Protein AF-A0A5A8DL01-F1 (afdb_monomer)

Mean predicted aligned error: 11.63 Å

Structure (mmCIF, N/CA/C/O backbone):
data_AF-A0A5A8DL01-F1
#
_entry.id   AF-A0A5A8DL01-F1
#
loop_
_atom_site.group_PDB
_atom_site.id
_atom_site.type_symbol
_atom_site.label_atom_id
_atom_site.label_alt_id
_atom_site.label_comp_id
_atom_site.label_asym_id
_atom_site.label_entity_id
_atom_site.label_seq_id
_atom_site.pdbx_PDB_ins_code
_atom_site.Cartn_x
_atom_site.Cartn_y
_atom_site.Cartn_z
_atom_site.occupancy
_atom_site.B_iso_or_equiv
_atom_site.auth_seq_id
_atom_site.auth_comp_id
_atom_site.auth_asym_id
_atom_site.auth_atom_id
_atom_site.pdbx_PDB_model_num
ATOM 1 N N . MET A 1 1 ? -33.468 -17.345 22.507 1.00 42.62 1 MET A N 1
ATOM 2 C CA . MET A 1 1 ? -32.199 -16.705 22.935 1.00 42.62 1 MET A CA 1
ATOM 3 C C . MET A 1 1 ? -31.339 -16.173 21.779 1.00 42.62 1 MET A C 1
ATOM 5 O O . MET A 1 1 ? -30.867 -15.051 21.891 1.00 42.62 1 MET A O 1
ATOM 9 N N . ALA A 1 2 ? -31.183 -16.880 20.648 1.00 43.03 2 ALA A N 1
ATOM 10 C CA . ALA A 1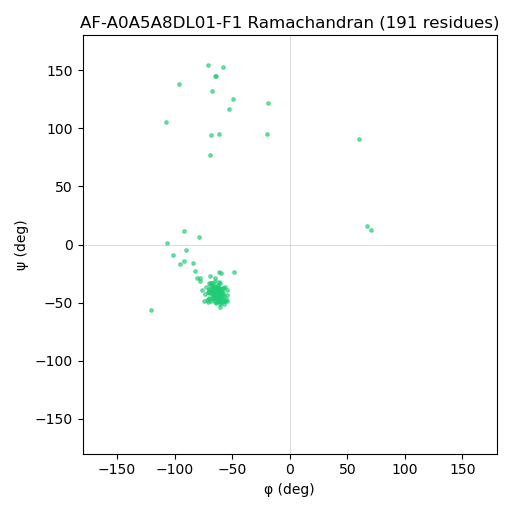 2 ? -30.289 -16.464 19.547 1.00 43.03 2 ALA A CA 1
ATOM 11 C C . ALA A 1 2 ? -30.599 -15.097 18.880 1.00 43.03 2 ALA A C 1
ATOM 13 O O . ALA A 1 2 ? -29.682 -14.392 18.472 1.00 43.03 2 ALA A O 1
ATOM 14 N N . ARG A 1 3 ? -31.874 -14.681 18.785 1.00 37.59 3 ARG A N 1
ATOM 15 C CA . ARG A 1 3 ? -32.270 -13.382 18.186 1.00 37.59 3 ARG A CA 1
ATOM 16 C C . ARG A 1 3 ? -31.931 -12.167 19.058 1.00 37.59 3 ARG A C 1
ATOM 18 O O . ARG A 1 3 ? -31.555 -11.131 18.525 1.00 37.59 3 ARG A O 1
ATOM 25 N N . ALA A 1 4 ? -32.058 -12.295 20.379 1.00 43.69 4 ALA A N 1
ATOM 26 C CA . ALA A 1 4 ? -31.707 -11.225 21.314 1.00 43.69 4 ALA A CA 1
ATOM 27 C C . ALA A 1 4 ? -30.186 -11.033 21.363 1.00 43.69 4 ALA A C 1
ATOM 29 O O . ALA A 1 4 ? -29.709 -9.907 21.306 1.00 43.69 4 ALA A O 1
ATOM 30 N N . PHE A 1 5 ? -29.440 -12.142 21.353 1.00 45.56 5 PHE A N 1
ATOM 31 C CA . PHE A 1 5 ? -27.980 -12.154 21.265 1.00 45.56 5 PHE A CA 1
ATOM 32 C C . PHE A 1 5 ? -27.475 -11.480 19.979 1.00 45.56 5 PHE A C 1
ATOM 34 O O . PHE A 1 5 ? -26.589 -10.634 20.025 1.00 45.56 5 PHE A O 1
ATOM 41 N N . ARG A 1 6 ? -28.124 -11.768 18.842 1.00 45.53 6 ARG A N 1
ATOM 42 C CA . ARG A 1 6 ? -27.819 -11.144 17.546 1.00 45.53 6 ARG A CA 1
ATOM 43 C C . ARG A 1 6 ? -28.070 -9.631 17.543 1.00 45.53 6 ARG A C 1
ATOM 45 O O . ARG A 1 6 ? -27.186 -8.881 17.153 1.00 45.53 6 ARG A O 1
ATOM 52 N N . ARG A 1 7 ? -29.223 -9.181 18.054 1.00 50.03 7 ARG A N 1
ATOM 53 C CA . ARG A 1 7 ? -29.522 -7.744 18.185 1.00 50.03 7 ARG A CA 1
ATOM 54 C C . ARG A 1 7 ? -28.523 -7.042 19.088 1.00 50.03 7 ARG A C 1
ATOM 56 O O . ARG A 1 7 ? -28.054 -5.975 18.743 1.00 50.03 7 ARG A O 1
ATOM 63 N N . ILE A 1 8 ? -28.166 -7.640 20.217 1.00 53.91 8 ILE A N 1
ATOM 64 C CA . ILE A 1 8 ? -27.175 -7.088 21.145 1.00 53.91 8 ILE A CA 1
ATOM 65 C C . ILE A 1 8 ? -25.814 -6.913 20.453 1.00 53.91 8 ILE A C 1
ATOM 67 O O . ILE A 1 8 ? -25.218 -5.848 20.564 1.00 53.91 8 ILE A O 1
ATOM 71 N N . GLN A 1 9 ? -25.358 -7.900 19.683 1.00 50.38 9 GLN A N 1
ATOM 72 C CA . GLN A 1 9 ? -24.123 -7.781 18.904 1.00 50.38 9 GLN A CA 1
ATOM 73 C C . GLN A 1 9 ? -24.199 -6.686 17.827 1.00 50.38 9 GLN A C 1
ATOM 75 O O . GLN A 1 9 ? -23.225 -5.967 17.632 1.00 50.38 9 GLN A O 1
ATOM 80 N N . GLU A 1 10 ? -25.353 -6.515 17.175 1.00 48.44 10 GLU A N 1
ATOM 81 C CA . GLU A 1 10 ? -25.603 -5.437 16.204 1.00 48.44 10 GLU A CA 1
ATOM 82 C C . GLU A 1 10 ? -25.686 -4.051 16.876 1.00 48.44 10 GLU A C 1
ATOM 84 O O . GLU A 1 10 ? -25.159 -3.082 16.343 1.00 48.44 10 GLU A O 1
ATOM 89 N N . THR A 1 11 ? -26.283 -3.950 18.070 1.00 52.06 11 THR A N 1
ATOM 90 C CA . THR A 1 11 ? -26.503 -2.664 18.769 1.00 52.06 11 THR A CA 1
ATOM 91 C C . THR A 1 11 ? -25.232 -2.135 19.440 1.00 52.06 11 THR A C 1
ATOM 93 O O . THR A 1 11 ? -25.077 -0.930 19.582 1.00 52.06 11 THR A O 1
ATOM 96 N N . ILE A 1 12 ? -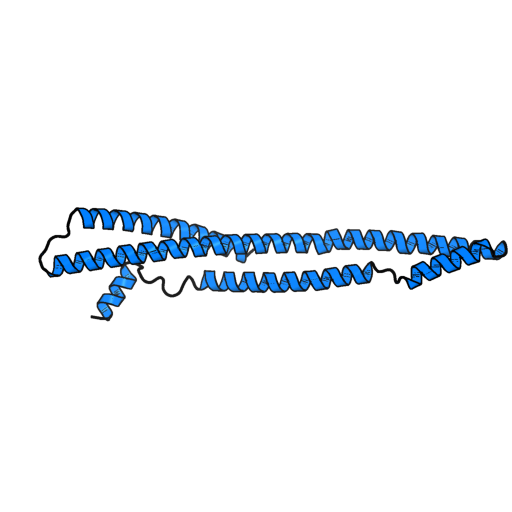24.318 -3.019 19.861 1.00 50.25 12 ILE A N 1
ATOM 97 C CA . ILE A 1 12 ? -23.039 -2.638 20.494 1.00 50.25 12 ILE A CA 1
ATOM 98 C C . ILE A 1 12 ? -21.925 -2.472 19.432 1.00 50.25 12 ILE A C 1
ATOM 100 O O . ILE A 1 12 ? -20.801 -2.095 19.749 1.00 50.25 12 ILE A O 1
ATOM 104 N N . GLY A 1 13 ? -22.203 -2.766 18.154 1.00 47.47 13 GLY A N 1
ATOM 105 C CA . GLY A 1 13 ? -21.169 -2.840 17.113 1.00 47.47 13 GLY A CA 1
ATOM 106 C C . GLY A 1 13 ? -20.195 -4.011 17.312 1.00 47.47 13 GLY A C 1
ATOM 107 O O . GLY A 1 13 ? -19.139 -4.053 16.695 1.00 47.47 13 GLY A O 1
ATOM 108 N N . ALA A 1 14 ? -20.548 -4.985 18.160 1.00 41.47 14 ALA A N 1
ATOM 109 C CA . ALA A 1 14 ? -19.703 -6.120 18.535 1.00 41.47 14 ALA A CA 1
ATOM 110 C C . ALA A 1 14 ? -19.650 -7.235 17.477 1.00 41.47 14 ALA A C 1
ATOM 112 O O . ALA A 1 14 ? -19.058 -8.291 17.701 1.00 41.47 14 ALA A O 1
ATOM 113 N N . ARG A 1 15 ? -20.250 -7.004 16.307 1.00 41.88 15 ARG A N 1
ATOM 114 C CA . ARG A 1 15 ? -19.832 -7.670 15.080 1.00 41.88 15 ARG A CA 1
ATOM 115 C C . ARG A 1 15 ? -19.113 -6.638 14.210 1.00 41.88 15 ARG A C 1
ATOM 117 O O . ARG A 1 15 ? -19.793 -5.859 13.544 1.00 41.88 15 ARG A O 1
ATOM 124 N N . PRO A 1 16 ? -17.776 -6.687 14.111 1.00 44.81 16 PRO A N 1
ATOM 125 C CA . PRO A 1 16 ? -17.135 -6.382 12.845 1.00 44.81 16 PRO A CA 1
ATOM 126 C C . PRO A 1 16 ? -17.681 -7.452 11.901 1.00 44.81 16 PRO A C 1
ATOM 128 O O . PRO A 1 16 ? -17.297 -8.622 11.951 1.00 44.81 16 PRO A O 1
ATOM 131 N N . SER A 1 17 ? -18.741 -7.140 11.162 1.00 42.75 17 SER A N 1
ATOM 132 C CA . SER A 1 17 ? -19.276 -8.097 10.209 1.00 42.75 17 SER A CA 1
ATOM 133 C C . SER A 1 17 ? -18.235 -8.240 9.113 1.00 42.75 17 SER A C 1
ATOM 135 O O . SER A 1 17 ? -18.280 -7.448 8.189 1.00 42.75 17 SER A O 1
ATOM 137 N N . VAL A 1 18 ? -17.338 -9.228 9.187 1.00 46.09 18 VAL A N 1
ATOM 138 C CA . VAL A 1 18 ? -16.434 -9.560 8.077 1.00 46.09 18 VAL A CA 1
ATOM 139 C C . VAL A 1 18 ? -15.543 -8.359 7.727 1.00 46.09 18 VAL A C 1
ATOM 141 O O . VAL A 1 18 ? -15.967 -7.526 6.932 1.00 46.09 18 VAL A O 1
ATOM 144 N N . GLY A 1 19 ? -14.359 -8.277 8.356 1.00 56.56 19 GLY A N 1
ATOM 145 C CA . GLY A 1 19 ? -13.351 -7.212 8.215 1.00 56.56 19 GLY A CA 1
ATOM 146 C C . GLY A 1 19 ? -13.505 -6.383 6.946 1.00 56.56 19 GLY A C 1
ATOM 147 O O . GLY A 1 19 ? -13.567 -6.955 5.860 1.00 56.56 19 GLY A O 1
ATOM 148 N N . ASP A 1 20 ? -13.676 -5.070 7.128 1.00 71.56 20 ASP A N 1
ATOM 149 C CA . ASP A 1 20 ? -14.059 -4.087 6.110 1.00 71.56 20 ASP A CA 1
ATOM 150 C C . ASP A 1 20 ? -13.802 -4.570 4.674 1.00 71.56 20 ASP A C 1
ATOM 152 O O . ASP A 1 20 ? -12.696 -4.480 4.144 1.00 71.56 20 ASP A O 1
ATOM 156 N N . ARG A 1 21 ? -14.846 -5.128 4.045 1.00 74.75 21 ARG A N 1
ATOM 157 C CA . ARG A 1 21 ? -14.734 -5.755 2.720 1.00 74.75 21 ARG A CA 1
ATOM 158 C C . ARG A 1 21 ? -14.257 -4.780 1.650 1.00 74.75 21 ARG A C 1
ATOM 160 O O . ARG A 1 21 ? -13.770 -5.227 0.615 1.00 74.75 21 ARG A O 1
ATOM 167 N N . VAL A 1 22 ? -14.467 -3.480 1.850 1.00 79.06 22 VAL A N 1
ATOM 168 C CA . VAL A 1 22 ? -14.003 -2.451 0.919 1.00 79.06 22 VAL A CA 1
ATOM 169 C C . VAL A 1 22 ? -12.498 -2.285 1.077 1.00 79.06 22 VAL A C 1
ATOM 171 O O . VAL A 1 22 ? -11.785 -2.376 0.083 1.00 79.06 22 VAL A O 1
ATOM 174 N N . LEU A 1 23 ? -12.018 -2.149 2.317 1.00 79.38 23 LEU A N 1
ATOM 175 C CA . LEU A 1 23 ? -10.589 -2.090 2.620 1.00 79.38 23 LEU A CA 1
ATOM 176 C C . LEU A 1 23 ? -9.864 -3.371 2.182 1.00 79.38 23 LEU A C 1
ATOM 178 O O . LEU A 1 23 ? -8.868 -3.288 1.480 1.00 79.38 23 LEU A O 1
ATOM 182 N N . SER A 1 24 ? -10.397 -4.555 2.492 1.00 82.12 24 SER A N 1
ATOM 183 C CA . SER A 1 24 ? -9.799 -5.834 2.081 1.00 82.12 24 SER A CA 1
ATOM 184 C C . SER A 1 24 ? -9.682 -5.961 0.557 1.00 82.12 24 SER A C 1
ATOM 186 O O . SER A 1 24 ? -8.626 -6.338 0.058 1.00 82.12 24 SER A O 1
ATOM 188 N N . LYS A 1 25 ? -10.717 -5.575 -0.203 1.00 83.06 25 LYS A N 1
ATOM 189 C CA . LYS A 1 25 ? -10.639 -5.546 -1.673 1.00 83.06 25 LYS A CA 1
ATOM 190 C C . LYS A 1 25 ? -9.611 -4.540 -2.187 1.00 83.06 25 LYS A C 1
ATOM 192 O O . LYS A 1 25 ? -8.952 -4.8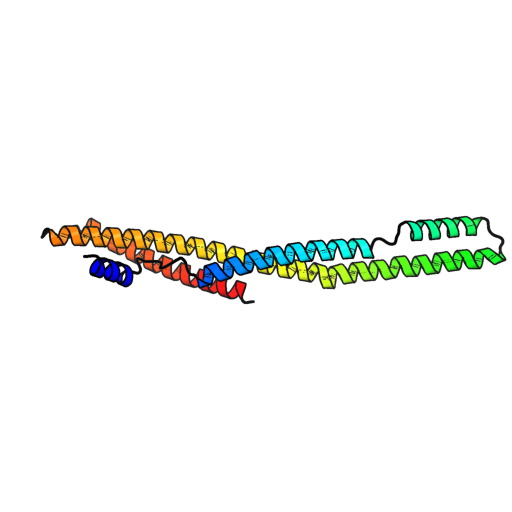23 -3.184 1.00 83.06 25 LYS A O 1
ATOM 197 N N . ALA A 1 26 ? -9.506 -3.377 -1.547 1.00 81.19 26 ALA A N 1
ATOM 198 C CA . ALA A 1 26 ? -8.514 -2.366 -1.895 1.00 81.19 26 ALA A CA 1
ATOM 199 C C . ALA A 1 26 ? -7.091 -2.909 -1.676 1.00 81.19 26 ALA A C 1
ATOM 201 O O . ALA A 1 26 ? -6.267 -2.821 -2.575 1.00 81.19 26 ALA A O 1
ATOM 202 N N . ILE A 1 27 ? -6.843 -3.587 -0.553 1.00 84.31 27 ILE A N 1
ATOM 203 C CA . ILE A 1 27 ? -5.557 -4.229 -0.237 1.00 84.31 27 ILE A CA 1
ATOM 204 C C . ILE A 1 27 ? -5.194 -5.304 -1.259 1.00 84.31 27 ILE A C 1
ATOM 206 O O . ILE A 1 27 ? -4.080 -5.312 -1.784 1.00 84.31 27 ILE A O 1
ATOM 210 N N . ASP A 1 28 ? -6.133 -6.197 -1.574 1.00 86.56 28 ASP A N 1
ATOM 211 C CA . ASP A 1 28 ? -5.913 -7.241 -2.576 1.00 86.56 28 ASP A CA 1
ATOM 212 C C . ASP A 1 28 ? -5.602 -6.631 -3.951 1.00 86.56 28 ASP A C 1
ATOM 214 O O . ASP A 1 28 ? -4.730 -7.120 -4.674 1.00 86.56 28 ASP A O 1
ATOM 218 N N . ARG A 1 29 ? -6.274 -5.524 -4.299 1.00 86.19 29 ARG A N 1
ATOM 219 C CA . ARG A 1 29 ? -6.022 -4.783 -5.537 1.00 86.19 29 ARG A CA 1
ATOM 220 C C . ARG A 1 29 ? -4.631 -4.150 -5.544 1.00 86.19 29 ARG A C 1
ATOM 222 O O . ARG A 1 29 ? -3.934 -4.308 -6.542 1.00 86.19 29 ARG A O 1
ATOM 229 N N . THR A 1 30 ? -4.211 -3.494 -4.462 1.00 88.06 30 THR A N 1
ATOM 230 C CA . THR A 1 30 ? -2.870 -2.897 -4.334 1.00 88.06 30 THR A CA 1
ATOM 231 C C . THR A 1 30 ? -1.781 -3.957 -4.468 1.00 88.06 30 THR A C 1
ATOM 233 O O . THR A 1 30 ? -0.847 -3.776 -5.243 1.00 88.06 30 THR A O 1
ATOM 236 N N . LYS A 1 31 ? -1.934 -5.114 -3.814 1.00 89.19 31 LYS A N 1
ATOM 237 C CA . LYS A 1 31 ? -0.983 -6.234 -3.933 1.00 89.19 31 LYS A CA 1
ATOM 238 C C . LYS A 1 31 ? -0.907 -6.793 -5.351 1.00 89.19 31 LYS A C 1
ATOM 240 O O . LYS A 1 31 ? 0.182 -7.101 -5.832 1.00 89.19 31 LYS A O 1
ATOM 245 N N . ALA A 1 32 ? -2.047 -6.923 -6.032 1.00 89.88 32 ALA A N 1
ATOM 246 C CA . ALA A 1 32 ? -2.069 -7.337 -7.432 1.00 89.88 32 ALA A CA 1
ATOM 247 C C . ALA A 1 32 ? -1.329 -6.324 -8.323 1.00 89.88 32 ALA A C 1
ATOM 249 O O . ALA A 1 32 ? -0.486 -6.719 -9.125 1.00 89.88 32 ALA A O 1
ATOM 250 N N . LEU A 1 33 ? -1.572 -5.023 -8.123 1.00 89.19 33 LEU A N 1
ATOM 251 C CA . LEU A 1 33 ? -0.882 -3.959 -8.855 1.00 89.19 33 LEU A CA 1
ATOM 252 C C . LEU A 1 33 ? 0.628 -3.957 -8.585 1.00 89.19 33 LEU A C 1
ATOM 254 O O . LEU A 1 33 ? 1.399 -3.863 -9.530 1.00 89.19 33 LEU A O 1
ATOM 258 N N . GLN A 1 34 ? 1.072 -4.157 -7.341 1.00 90.25 34 GLN A N 1
ATOM 259 C CA . GLN A 1 34 ? 2.499 -4.290 -7.016 1.00 90.25 34 GLN A CA 1
ATOM 260 C C . GLN A 1 34 ? 3.158 -5.450 -7.779 1.00 90.25 34 GLN A C 1
ATOM 262 O O . GLN A 1 34 ? 4.260 -5.306 -8.307 1.00 90.25 34 GLN A O 1
ATOM 267 N N . GLN A 1 35 ? 2.484 -6.599 -7.887 1.00 92.31 35 GLN A N 1
ATOM 268 C CA . GLN A 1 35 ? 2.994 -7.736 -8.661 1.00 92.31 35 GLN A CA 1
ATOM 269 C C . GLN A 1 35 ? 3.045 -7.437 -10.164 1.00 92.31 35 GLN A C 1
ATOM 271 O O . GLN A 1 35 ? 4.014 -7.810 -10.833 1.00 92.31 35 GLN A O 1
ATOM 276 N N . GLU A 1 36 ? 2.018 -6.769 -10.695 1.00 90.06 36 GLU A N 1
ATOM 277 C CA . GLU A 1 36 ? 1.954 -6.346 -12.095 1.00 90.06 36 GLU A CA 1
ATOM 278 C C . GLU A 1 36 ? 3.065 -5.338 -12.427 1.00 90.06 36 GLU A C 1
ATOM 280 O O . GLU A 1 36 ? 3.784 -5.537 -13.409 1.00 90.06 36 GLU A O 1
ATOM 285 N N . VAL A 1 37 ? 3.274 -4.323 -11.582 1.00 90.12 37 VAL A N 1
ATOM 286 C CA . VAL A 1 37 ? 4.335 -3.314 -11.739 1.00 90.12 37 VAL A CA 1
ATOM 287 C C . VAL A 1 37 ? 5.718 -3.953 -11.625 1.00 90.12 37 VAL A C 1
ATOM 289 O O . VAL A 1 37 ? 6.547 -3.754 -12.511 1.00 90.12 37 VAL A O 1
ATOM 292 N N . ALA A 1 38 ? 5.953 -4.835 -10.651 1.00 89.69 38 ALA A N 1
ATOM 293 C CA . ALA A 1 38 ? 7.223 -5.556 -10.538 1.00 89.69 38 ALA A CA 1
ATOM 294 C C . ALA A 1 38 ? 7.499 -6.464 -11.757 1.00 89.69 38 ALA A C 1
ATOM 296 O O . ALA A 1 38 ? 8.644 -6.654 -12.187 1.00 89.69 38 ALA A O 1
ATOM 297 N N . ALA A 1 39 ? 6.460 -7.063 -12.348 1.00 89.81 39 ALA A N 1
ATOM 298 C CA . ALA A 1 39 ? 6.591 -7.821 -13.590 1.00 89.81 39 ALA A CA 1
ATOM 299 C C . ALA A 1 39 ? 6.874 -6.909 -14.794 1.00 89.81 39 ALA A C 1
ATOM 301 O O . ALA A 1 39 ? 7.715 -7.249 -15.632 1.00 89.81 39 ALA A O 1
ATOM 302 N N . LEU A 1 40 ? 6.203 -5.759 -14.872 1.00 88.88 40 LEU A N 1
ATOM 303 C CA . LEU A 1 40 ? 6.409 -4.755 -15.909 1.00 88.88 40 LEU A CA 1
ATOM 304 C C . LEU A 1 40 ? 7.830 -4.185 -15.851 1.00 88.88 40 LEU A C 1
ATOM 306 O O . LEU A 1 40 ? 8.510 -4.177 -16.876 1.00 88.88 40 LEU A O 1
ATOM 310 N N . ARG A 1 41 ? 8.317 -3.820 -14.660 1.00 91.12 41 ARG A N 1
ATOM 311 C CA . ARG A 1 41 ? 9.682 -3.335 -14.426 1.00 91.12 41 ARG A CA 1
ATOM 312 C C . ARG A 1 41 ? 10.717 -4.321 -14.942 1.00 91.12 41 ARG A C 1
ATOM 314 O O . ARG A 1 41 ? 11.588 -3.936 -15.712 1.00 91.12 41 ARG A O 1
ATOM 321 N N . ARG A 1 42 ? 10.590 -5.610 -14.608 1.00 90.62 42 ARG A N 1
ATOM 322 C CA . ARG A 1 42 ? 11.503 -6.650 -15.121 1.00 90.62 42 ARG A CA 1
ATOM 323 C C . ARG A 1 42 ? 11.534 -6.703 -16.649 1.00 90.62 42 ARG A C 1
ATOM 325 O O . ARG A 1 42 ? 12.612 -6.786 -17.228 1.00 90.62 42 ARG A O 1
ATOM 332 N N . LYS A 1 43 ? 10.371 -6.636 -17.306 1.00 89.62 43 LYS A N 1
ATOM 333 C CA . LYS A 1 43 ? 10.284 -6.646 -18.778 1.00 89.62 43 LYS A CA 1
ATOM 334 C C . LYS A 1 43 ? 10.893 -5.390 -19.397 1.00 89.62 43 LYS A C 1
ATOM 336 O O . LYS A 1 43 ? 11.618 -5.493 -20.380 1.00 89.62 43 LYS A O 1
ATOM 341 N N . ILE A 1 44 ? 10.601 -4.227 -18.821 1.00 88.69 44 ILE A N 1
ATOM 342 C CA . ILE A 1 44 ? 11.114 -2.939 -19.286 1.00 88.69 44 ILE A CA 1
ATOM 343 C C . ILE A 1 44 ? 12.632 -2.894 -19.134 1.00 88.69 44 ILE A C 1
ATOM 345 O O . ILE A 1 44 ? 13.314 -2.601 -20.109 1.00 88.69 44 ILE A O 1
ATOM 349 N N . MET A 1 45 ? 13.174 -3.260 -17.972 1.00 87.56 45 MET A N 1
ATOM 350 C CA . MET A 1 45 ? 14.622 -3.279 -17.745 1.00 87.56 45 MET A CA 1
ATOM 351 C C . MET A 1 45 ? 15.337 -4.235 -18.704 1.00 87.56 45 MET A C 1
ATOM 353 O O . MET A 1 45 ? 16.309 -3.832 -19.333 1.00 87.56 45 MET A O 1
ATOM 357 N N . ALA A 1 46 ? 14.803 -5.443 -18.919 1.00 86.88 46 ALA A N 1
ATOM 358 C CA . ALA A 1 46 ? 15.354 -6.380 -19.900 1.00 86.88 46 ALA A CA 1
ATOM 359 C C . ALA A 1 46 ? 15.326 -5.822 -21.338 1.00 86.88 46 ALA A C 1
ATOM 361 O O . ALA A 1 46 ? 16.255 -6.043 -22.111 1.00 86.88 46 ALA A O 1
ATOM 362 N N . TYR A 1 47 ? 14.279 -5.077 -21.708 1.00 82.94 47 TYR A N 1
ATOM 363 C CA . TYR A 1 47 ? 14.218 -4.389 -23.000 1.00 82.94 47 TYR A CA 1
ATOM 364 C C . TYR A 1 47 ? 15.245 -3.251 -23.100 1.00 82.94 47 TYR A C 1
ATOM 366 O O . TYR A 1 47 ? 15.912 -3.118 -24.123 1.00 82.94 47 TYR A O 1
ATOM 374 N N . GLY A 1 48 ? 15.406 -2.456 -22.039 1.00 81.06 48 GLY A N 1
ATOM 375 C CA . GLY A 1 48 ? 16.427 -1.410 -21.960 1.00 81.06 48 GLY A CA 1
ATOM 376 C C . GLY A 1 48 ? 17.839 -1.977 -22.119 1.00 81.06 48 GLY A C 1
ATOM 377 O O . GLY A 1 48 ? 18.628 -1.455 -22.903 1.00 81.06 48 GLY A O 1
ATOM 378 N N . GLU A 1 49 ? 18.133 -3.100 -21.465 1.00 80.06 49 GLU A N 1
ATOM 379 C CA . GLU A 1 49 ? 19.395 -3.834 -21.623 1.00 80.06 49 GLU A CA 1
ATOM 380 C C . GLU A 1 49 ? 19.576 -4.369 -23.051 1.00 80.06 49 GLU A C 1
ATOM 382 O O . GLU A 1 49 ? 20.655 -4.246 -23.622 1.00 80.06 49 GLU A O 1
ATOM 387 N N . ALA A 1 50 ? 18.523 -4.903 -23.677 1.00 77.25 50 ALA A N 1
ATOM 388 C CA . ALA A 1 50 ? 18.591 -5.388 -25.057 1.00 77.25 50 ALA A CA 1
ATOM 389 C C . ALA A 1 50 ? 18.819 -4.264 -26.086 1.00 77.25 50 ALA A C 1
ATOM 391 O O . ALA A 1 50 ? 19.482 -4.486 -27.094 1.00 77.25 50 ALA A O 1
ATOM 392 N N . MET A 1 51 ? 18.286 -3.063 -25.838 1.00 72.69 51 MET A N 1
ATOM 393 C CA . MET A 1 51 ? 18.439 -1.896 -26.721 1.00 72.69 51 MET A CA 1
ATOM 394 C C . MET A 1 51 ? 19.776 -1.171 -26.540 1.00 72.69 51 MET A C 1
ATOM 396 O O . MET A 1 51 ? 20.276 -0.552 -27.475 1.00 72.69 51 MET A O 1
ATOM 400 N N . THR A 1 52 ? 20.352 -1.238 -25.341 1.00 65.69 52 THR A N 1
ATOM 401 C CA . THR A 1 52 ? 21.666 -0.659 -25.007 1.00 65.69 52 THR A CA 1
ATOM 402 C C . THR A 1 52 ? 22.798 -1.666 -25.208 1.00 65.69 52 THR A C 1
ATOM 404 O O . THR A 1 52 ? 23.966 -1.305 -25.320 1.00 65.69 52 THR A O 1
ATOM 407 N N . GLY A 1 53 ? 22.477 -2.947 -25.353 1.00 61.91 53 GLY A N 1
ATOM 408 C CA . GLY A 1 53 ? 23.363 -3.912 -25.975 1.00 61.91 53 GLY A CA 1
ATOM 409 C C . GLY A 1 53 ? 23.493 -3.620 -27.466 1.00 61.91 53 GLY A C 1
ATOM 410 O O . GLY A 1 53 ? 22.918 -4.332 -28.285 1.00 61.91 53 GLY A O 1
ATOM 411 N N . SER A 1 54 ? 24.274 -2.607 -27.854 1.00 56.97 54 SER A N 1
ATOM 412 C CA . SER A 1 54 ? 24.851 -2.572 -29.198 1.00 56.97 54 SER A CA 1
ATOM 413 C C . SER A 1 54 ? 25.557 -3.912 -29.375 1.00 56.97 54 SER A C 1
ATOM 415 O O . SER A 1 54 ? 26.431 -4.265 -28.579 1.00 56.97 54 SER A O 1
ATOM 417 N N . SER A 1 55 ? 25.086 -4.718 -30.335 1.00 62.09 55 SER A N 1
ATOM 418 C CA . SER A 1 55 ? 25.539 -6.102 -30.477 1.00 62.09 55 SER A CA 1
ATOM 419 C C . SER A 1 55 ? 27.069 -6.101 -30.448 1.00 62.09 55 SER A C 1
ATOM 421 O O . SER A 1 55 ? 27.658 -5.371 -31.244 1.00 62.09 55 SER A O 1
ATOM 423 N N . PRO A 1 56 ? 27.743 -6.863 -29.566 1.00 64.06 56 PRO A N 1
ATOM 424 C CA . PRO A 1 56 ? 29.207 -6.917 -29.500 1.00 64.06 56 PRO A CA 1
ATOM 425 C C . PRO A 1 56 ? 29.872 -7.126 -30.871 1.00 64.06 56 PR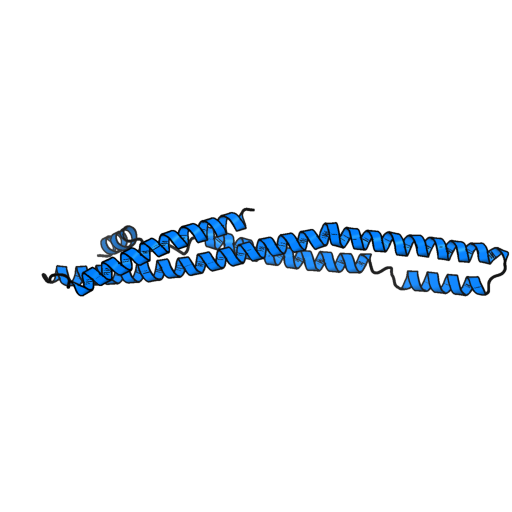O A C 1
ATOM 427 O O . PRO A 1 56 ? 31.007 -6.716 -31.093 1.00 64.06 56 PRO A O 1
ATOM 430 N N . SER A 1 57 ? 29.134 -7.703 -31.824 1.00 64.44 57 SER A N 1
ATOM 431 C CA . SER A 1 57 ? 29.504 -7.808 -33.233 1.00 64.44 57 SER A CA 1
ATOM 432 C C . SER A 1 57 ? 29.665 -6.467 -33.970 1.00 64.44 57 SER A C 1
ATOM 434 O O . SER A 1 57 ? 30.519 -6.380 -34.844 1.00 64.44 57 SER A O 1
ATOM 436 N N . VAL A 1 58 ? 28.878 -5.432 -33.656 1.00 72.44 58 VAL A N 1
ATOM 437 C CA . VAL A 1 58 ? 28.987 -4.079 -34.237 1.00 72.44 58 VAL A CA 1
ATOM 438 C C . VAL A 1 58 ? 30.250 -3.392 -33.729 1.00 72.44 58 VAL A C 1
ATOM 440 O O . VAL A 1 58 ? 31.044 -2.932 -34.541 1.00 72.44 58 VAL A O 1
ATOM 443 N N . PHE A 1 59 ? 30.514 -3.422 -32.419 1.00 71.69 59 PHE A N 1
ATOM 444 C CA . PHE A 1 59 ? 31.774 -2.906 -31.871 1.00 71.69 59 PHE A CA 1
ATOM 445 C C . PHE A 1 59 ? 32.990 -3.649 -32.430 1.00 71.69 59 PHE A C 1
ATOM 447 O O . PHE A 1 59 ? 33.950 -3.015 -32.864 1.00 71.69 59 PHE A O 1
ATOM 454 N N . ALA A 1 60 ? 32.932 -4.982 -32.496 1.00 77.44 60 ALA A N 1
ATOM 455 C CA . ALA A 1 60 ? 33.999 -5.787 -33.085 1.00 77.44 60 ALA A CA 1
ATOM 456 C C . ALA A 1 60 ? 34.215 -5.470 -34.576 1.00 77.44 60 ALA A C 1
ATOM 458 O O . ALA A 1 60 ? 35.358 -5.437 -35.034 1.00 77.44 60 ALA A O 1
ATOM 459 N N . LEU A 1 61 ? 33.140 -5.203 -35.329 1.00 77.94 61 LEU A N 1
ATOM 460 C CA . LEU A 1 61 ? 33.210 -4.776 -36.727 1.00 77.94 61 LEU A CA 1
ATOM 461 C C . LEU A 1 61 ? 33.854 -3.392 -36.854 1.00 77.94 61 LEU A C 1
ATOM 463 O O . LEU A 1 61 ? 34.755 -3.224 -37.672 1.00 77.94 61 LEU A O 1
ATOM 467 N N . VAL A 1 62 ? 33.447 -2.420 -36.035 1.00 78.94 62 VAL A N 1
ATOM 468 C CA . VAL A 1 62 ? 34.024 -1.067 -36.029 1.00 78.94 62 VAL A CA 1
ATOM 469 C C . VAL A 1 62 ? 35.509 -1.111 -35.672 1.00 78.94 62 VAL A C 1
ATOM 471 O O . VAL A 1 62 ? 36.326 -0.509 -36.368 1.00 78.94 62 VAL A O 1
ATOM 474 N N . GLU A 1 63 ? 35.899 -1.890 -34.664 1.00 81.19 63 GLU A N 1
ATOM 475 C CA . GLU A 1 63 ? 37.301 -2.075 -34.281 1.00 81.19 63 GLU A CA 1
ATOM 476 C C . GLU A 1 63 ? 38.110 -2.777 -35.389 1.00 81.19 63 GLU A C 1
ATOM 478 O O . GLU A 1 63 ? 39.229 -2.369 -35.710 1.00 81.19 63 GLU A O 1
ATOM 483 N N . ALA A 1 64 ? 37.545 -3.810 -36.025 1.00 83.38 64 ALA A N 1
ATOM 484 C CA . ALA A 1 64 ? 38.173 -4.504 -37.149 1.00 83.38 64 ALA A CA 1
ATOM 485 C C . ALA A 1 64 ? 38.372 -3.581 -38.362 1.00 83.38 64 ALA A C 1
ATOM 487 O O . ALA A 1 64 ? 39.462 -3.555 -38.933 1.00 83.38 64 ALA A O 1
ATOM 488 N N . MET A 1 65 ? 37.365 -2.779 -38.712 1.00 81.50 65 MET A N 1
ATOM 489 C CA . MET A 1 65 ? 37.429 -1.798 -39.801 1.00 81.50 65 MET A CA 1
ATOM 490 C C . MET A 1 65 ? 38.411 -0.663 -39.487 1.00 81.50 65 MET A C 1
ATOM 492 O O . MET A 1 65 ? 39.158 -0.229 -40.361 1.00 81.50 65 MET A O 1
ATOM 496 N N . THR A 1 66 ? 38.491 -0.234 -38.226 1.00 81.44 66 THR A N 1
ATOM 497 C CA . THR A 1 66 ? 39.457 0.780 -37.774 1.00 81.44 66 THR A CA 1
ATOM 498 C C . THR A 1 66 ? 40.894 0.258 -37.874 1.00 81.44 66 THR A C 1
ATOM 500 O O . THR A 1 66 ? 41.769 0.948 -38.398 1.00 81.44 66 THR A O 1
ATOM 503 N N . ARG A 1 67 ? 41.141 -0.996 -37.461 1.00 83.12 67 ARG A N 1
ATOM 504 C CA . ARG A 1 67 ? 42.440 -1.675 -37.637 1.00 83.12 67 ARG A CA 1
ATOM 505 C C . ARG A 1 67 ? 42.795 -1.901 -39.107 1.00 83.12 67 ARG A C 1
ATOM 507 O O . ARG A 1 67 ? 43.953 -1.737 -39.478 1.00 83.12 67 ARG A O 1
ATOM 514 N N . ALA A 1 68 ? 41.826 -2.241 -39.954 1.00 82.75 68 ALA A N 1
ATOM 515 C CA . ALA A 1 68 ? 42.049 -2.346 -41.395 1.00 82.75 68 ALA A CA 1
ATOM 516 C C . ALA A 1 68 ? 42.453 -0.986 -41.999 1.00 82.75 68 ALA A C 1
ATOM 518 O O . ALA A 1 68 ? 43.371 -0.913 -42.815 1.00 82.75 68 ALA A O 1
ATOM 519 N N . GLY A 1 69 ? 41.851 0.109 -41.526 1.00 79.88 69 GLY A N 1
ATOM 520 C CA . GLY A 1 69 ? 42.173 1.468 -41.955 1.00 79.88 69 GLY A CA 1
ATOM 521 C C . GLY A 1 69 ? 43.614 1.912 -41.685 1.00 79.88 69 GLY A C 1
ATOM 522 O O . GLY A 1 69 ? 44.175 2.647 -42.495 1.00 79.88 69 GLY A O 1
ATOM 523 N N . THR A 1 70 ? 44.264 1.449 -40.610 1.00 79.12 70 THR A N 1
ATOM 524 C CA . THR A 1 70 ? 45.654 1.852 -40.299 1.00 79.12 70 THR A CA 1
ATOM 525 C C . THR A 1 70 ? 46.674 1.293 -41.294 1.00 79.12 70 THR A C 1
ATOM 527 O O . THR A 1 70 ? 47.713 1.912 -41.533 1.00 79.12 70 THR A O 1
ATOM 530 N N . THR A 1 71 ? 46.359 0.156 -41.917 1.00 82.94 71 THR A N 1
ATOM 531 C CA . THR A 1 71 ? 47.221 -0.538 -42.889 1.00 82.94 71 THR A CA 1
ATOM 532 C C . THR A 1 71 ? 46.805 -0.301 -44.343 1.00 82.94 71 THR A C 1
ATOM 534 O O . THR A 1 71 ? 47.559 -0.625 -45.259 1.00 82.94 71 THR A O 1
ATOM 537 N N . ALA A 1 72 ? 45.642 0.316 -44.572 1.00 81.88 72 ALA A N 1
ATOM 538 C CA . ALA A 1 72 ? 45.107 0.588 -45.900 1.00 81.88 72 ALA A CA 1
ATOM 539 C C . ALA A 1 72 ? 45.884 1.679 -46.663 1.00 81.88 72 ALA A C 1
ATOM 541 O O . ALA A 1 72 ? 46.484 2.590 -46.074 1.00 81.88 72 ALA A O 1
ATOM 542 N N . ALA A 1 73 ? 45.814 1.605 -47.998 1.00 84.56 73 ALA A N 1
ATOM 543 C CA . ALA A 1 73 ? 46.322 2.629 -48.910 1.00 84.56 73 ALA A CA 1
ATOM 544 C C . ALA A 1 73 ? 45.660 3.997 -48.650 1.00 84.56 73 ALA A C 1
ATOM 546 O O . ALA A 1 73 ? 44.524 4.067 -48.178 1.00 84.56 73 ALA A O 1
ATOM 547 N N . ALA A 1 74 ? 46.362 5.089 -48.973 1.00 78.31 74 ALA A N 1
ATOM 548 C CA . ALA A 1 74 ? 45.942 6.457 -48.645 1.00 78.31 74 ALA A CA 1
ATOM 549 C C . ALA A 1 74 ? 44.527 6.808 -49.146 1.00 78.31 74 ALA A C 1
ATOM 551 O O . ALA A 1 74 ? 43.757 7.426 -48.416 1.00 78.31 74 ALA A O 1
ATOM 552 N N . GLU A 1 75 ? 44.159 6.354 -50.345 1.00 75.44 75 GLU A N 1
ATOM 553 C CA . GLU A 1 75 ? 42.838 6.591 -50.947 1.00 75.44 75 GLU A CA 1
ATOM 554 C C . GLU A 1 75 ? 41.714 5.848 -50.206 1.00 75.44 75 GLU A C 1
ATOM 556 O O . GLU A 1 75 ? 40.606 6.357 -50.061 1.00 75.44 75 GLU A O 1
ATOM 561 N N . SER A 1 76 ? 42.010 4.666 -49.658 1.00 80.00 76 SER A N 1
ATOM 562 C CA . SER A 1 76 ? 41.061 3.869 -48.874 1.00 80.00 76 SER A CA 1
ATOM 563 C C . SER A 1 76 ? 40.965 4.310 -47.413 1.00 80.00 76 SER A C 1
ATOM 565 O O . SER A 1 76 ? 39.941 4.067 -46.779 1.00 80.00 76 SER A O 1
ATOM 567 N N . ARG A 1 77 ? 41.984 4.985 -46.860 1.00 80.75 77 ARG A N 1
ATOM 568 C CA . ARG A 1 77 ? 41.961 5.481 -45.469 1.00 80.75 77 ARG A CA 1
ATOM 569 C C . ARG A 1 77 ? 40.798 6.418 -45.193 1.00 80.75 77 ARG A C 1
ATOM 571 O O . ARG A 1 77 ? 40.229 6.329 -44.113 1.00 80.75 77 ARG A O 1
ATOM 578 N N . VAL A 1 78 ? 40.434 7.260 -46.162 1.00 81.00 78 VAL A N 1
ATOM 579 C CA . VAL A 1 78 ? 39.302 8.191 -46.037 1.00 81.00 78 VAL A CA 1
ATOM 580 C C . 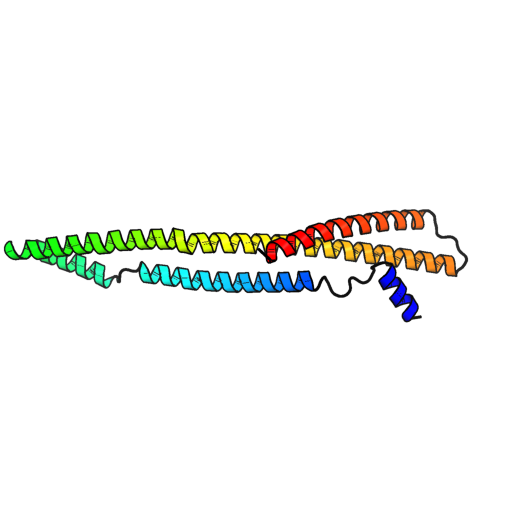VAL A 1 78 ? 38.003 7.429 -45.774 1.00 81.00 78 VAL A C 1
ATOM 582 O O . VAL A 1 78 ? 37.244 7.803 -44.891 1.00 81.00 78 VAL A O 1
ATOM 585 N N . PHE A 1 79 ? 37.775 6.310 -46.467 1.00 83.69 79 PHE A N 1
ATOM 586 C CA . PHE A 1 79 ? 36.607 5.465 -46.222 1.00 83.69 79 PHE A CA 1
ATOM 587 C C . PHE A 1 79 ? 36.598 4.901 -44.795 1.00 83.69 79 PHE A C 1
ATOM 589 O O . PHE A 1 79 ? 35.580 4.995 -44.117 1.00 83.69 79 PHE A O 1
ATOM 596 N N . TYR A 1 80 ? 37.721 4.361 -44.310 1.00 82.38 80 TYR A N 1
ATOM 597 C CA . TYR A 1 80 ? 37.791 3.768 -42.968 1.00 82.38 80 TYR A CA 1
ATOM 598 C C . TYR A 1 80 ? 37.658 4.802 -41.844 1.00 82.38 80 TYR A C 1
ATOM 600 O O . TYR A 1 80 ? 36.998 4.526 -40.845 1.00 82.38 80 TYR A O 1
ATOM 608 N N . THR A 1 81 ? 38.242 5.994 -41.996 1.00 80.81 81 THR A N 1
ATOM 609 C CA . THR A 1 81 ? 38.102 7.070 -41.005 1.00 80.81 81 THR A CA 1
ATOM 610 C C . THR A 1 81 ? 36.691 7.649 -40.999 1.00 80.81 81 THR A C 1
ATOM 612 O O . THR A 1 81 ? 36.139 7.878 -39.925 1.00 80.81 81 THR A O 1
ATOM 615 N N . THR A 1 82 ? 36.064 7.826 -42.168 1.00 82.38 82 THR A N 1
ATOM 616 C CA . THR A 1 82 ? 34.651 8.217 -42.260 1.00 82.38 82 THR A CA 1
ATOM 617 C C . THR A 1 82 ? 33.737 7.137 -41.680 1.00 82.38 82 THR A C 1
ATOM 619 O O . THR A 1 82 ? 32.839 7.466 -40.914 1.00 82.38 82 THR A O 1
ATOM 622 N N . PHE A 1 83 ? 33.986 5.856 -41.971 1.00 82.31 83 PHE A N 1
ATOM 623 C CA . PHE A 1 83 ? 33.233 4.730 -41.411 1.00 82.31 83 PHE A CA 1
ATOM 624 C C . PHE A 1 83 ? 33.306 4.706 -39.879 1.00 82.31 83 PHE A C 1
ATOM 626 O O . PHE A 1 83 ? 32.270 4.652 -39.219 1.00 82.31 83 PHE A O 1
ATOM 633 N N . ALA A 1 84 ? 34.514 4.810 -39.315 1.00 80.25 84 ALA A N 1
ATOM 634 C CA . ALA A 1 84 ? 34.715 4.852 -37.870 1.00 80.25 84 ALA A CA 1
ATOM 635 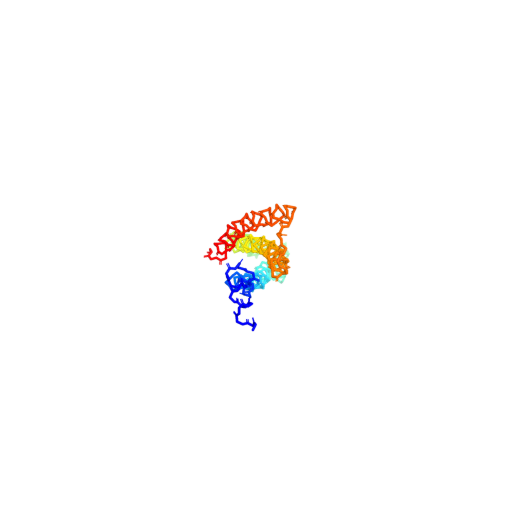C C . ALA A 1 84 ? 34.028 6.072 -37.236 1.00 80.25 84 ALA A C 1
ATOM 637 O O . ALA A 1 84 ? 33.332 5.920 -36.240 1.00 80.25 84 ALA A O 1
ATOM 638 N N . SER A 1 85 ? 34.146 7.256 -37.845 1.00 80.25 85 SER A N 1
ATOM 639 C CA . SER A 1 85 ? 33.528 8.488 -37.337 1.00 80.25 85 SER A CA 1
ATOM 640 C C . SER A 1 85 ? 31.995 8.455 -37.373 1.00 80.25 85 SER A C 1
ATOM 642 O O . SER A 1 85 ? 31.353 8.883 -36.414 1.00 80.25 85 SER A O 1
ATOM 644 N N . VAL A 1 86 ? 31.392 7.921 -38.443 1.00 79.25 86 VAL A N 1
ATOM 645 C CA . VAL A 1 86 ? 29.931 7.762 -38.552 1.00 79.25 86 VAL A CA 1
ATOM 646 C C . VAL A 1 86 ? 29.415 6.796 -37.489 1.00 79.25 86 VAL A C 1
ATOM 648 O O . VAL A 1 86 ? 28.406 7.089 -36.850 1.00 79.25 86 VAL A O 1
ATOM 651 N N . HIS A 1 87 ? 30.108 5.678 -37.263 1.00 75.31 87 HIS A N 1
ATOM 652 C CA . HIS A 1 87 ? 29.733 4.716 -36.228 1.00 75.31 87 HIS A CA 1
ATOM 653 C C . HIS A 1 87 ? 29.957 5.254 -34.816 1.00 75.31 87 HIS A C 1
ATOM 655 O O . HIS A 1 87 ? 29.075 5.127 -33.979 1.00 75.31 87 HIS A O 1
ATOM 661 N N . GLU A 1 88 ? 31.068 5.940 -34.556 1.00 73.75 88 GLU A N 1
ATOM 662 C CA . GLU A 1 88 ? 31.316 6.595 -33.270 1.00 73.75 88 GLU A CA 1
ATOM 663 C C . GLU A 1 88 ? 30.219 7.617 -32.948 1.00 73.75 88 GLU A C 1
ATOM 665 O O . GLU A 1 88 ? 29.673 7.612 -31.847 1.00 73.75 88 GLU A O 1
ATOM 670 N N . GLN A 1 89 ? 29.826 8.454 -33.913 1.00 70.62 89 GLN A N 1
ATOM 671 C CA . GLN A 1 89 ? 28.743 9.413 -33.708 1.00 70.62 89 GLN A CA 1
ATOM 672 C C . GLN A 1 89 ? 27.387 8.728 -33.542 1.00 70.62 89 GLN A C 1
ATOM 674 O O . GLN A 1 89 ? 26.648 9.077 -32.626 1.00 70.62 89 GLN A O 1
ATOM 679 N N . THR A 1 90 ? 27.051 7.762 -34.393 1.00 68.69 90 THR A N 1
ATOM 680 C CA . THR A 1 90 ? 25.727 7.125 -34.384 1.00 68.69 90 THR A CA 1
ATOM 681 C C . THR A 1 90 ? 25.559 6.228 -33.161 1.00 68.69 90 THR A C 1
ATOM 683 O O . THR A 1 90 ? 24.597 6.397 -32.418 1.00 68.69 90 THR A O 1
ATOM 686 N N . ASP A 1 91 ? 26.516 5.345 -32.882 1.00 69.94 91 ASP A N 1
ATOM 687 C CA . ASP A 1 91 ? 26.419 4.390 -31.780 1.00 69.94 91 ASP A CA 1
ATOM 688 C C . ASP A 1 91 ? 26.519 5.111 -30.429 1.00 69.94 91 ASP A C 1
ATOM 690 O O . ASP A 1 91 ? 25.666 4.918 -29.566 1.00 69.94 91 ASP A O 1
ATOM 694 N N . HIS A 1 92 ? 27.470 6.035 -30.246 1.00 68.00 92 HIS A N 1
ATOM 695 C CA . HIS A 1 92 ? 27.618 6.730 -28.964 1.00 68.00 92 HIS A CA 1
ATOM 696 C C . HIS A 1 92 ? 26.494 7.746 -28.702 1.00 68.00 92 HIS A C 1
ATOM 698 O O . HIS A 1 92 ? 25.929 7.761 -27.606 1.00 68.00 92 HIS A O 1
ATOM 704 N N . HIS A 1 93 ? 26.136 8.613 -29.666 1.00 69.25 93 HIS A N 1
ATOM 705 C CA . HIS A 1 93 ? 25.093 9.620 -29.412 1.00 69.25 93 HIS A CA 1
ATOM 706 C C . HIS A 1 93 ? 23.692 9.018 -29.371 1.00 69.25 93 HIS A C 1
ATOM 708 O O . HIS A 1 93 ? 22.905 9.420 -28.513 1.00 69.25 93 HIS A O 1
ATOM 714 N N . CYS A 1 94 ? 23.336 8.098 -30.274 1.00 71.19 94 CYS A N 1
ATOM 715 C CA . CYS A 1 94 ? 21.992 7.521 -30.248 1.00 71.19 94 CYS A CA 1
ATOM 716 C C . CYS A 1 94 ? 21.792 6.681 -28.990 1.00 71.19 94 CYS A C 1
ATOM 718 O O . CYS A 1 94 ? 20.733 6.782 -28.372 1.00 71.19 94 CYS A O 1
ATOM 720 N N . GLN A 1 95 ? 22.815 5.943 -28.557 1.00 75.94 95 GLN A N 1
ATOM 721 C CA . GLN A 1 95 ? 22.715 5.131 -27.356 1.00 75.94 95 GLN A CA 1
ATOM 722 C C . GLN A 1 95 ? 22.648 5.964 -26.082 1.00 75.94 95 GLN A C 1
ATOM 724 O O . GLN A 1 95 ? 21.738 5.756 -25.291 1.00 75.94 95 GLN A O 1
ATOM 729 N N . GLN A 1 96 ? 23.515 6.966 -25.902 1.00 76.19 96 GLN A N 1
ATOM 730 C CA . GLN A 1 96 ? 23.429 7.837 -24.724 1.00 76.19 96 GLN A CA 1
ATOM 731 C C . GLN A 1 96 ? 22.107 8.607 -24.659 1.00 76.19 96 GLN A C 1
ATOM 733 O O . GLN A 1 96 ? 21.536 8.778 -23.581 1.00 76.19 96 GLN A O 1
ATOM 738 N N . ARG A 1 97 ? 21.590 9.065 -25.807 1.00 79.25 97 ARG A N 1
ATOM 739 C CA . ARG A 1 97 ? 20.283 9.732 -25.864 1.00 79.25 97 ARG A CA 1
ATOM 740 C C . ARG A 1 97 ? 19.147 8.769 -25.548 1.00 79.25 97 ARG A C 1
ATOM 742 O O . ARG A 1 97 ? 18.226 9.171 -24.842 1.00 79.25 97 ARG A O 1
ATOM 749 N N . PHE A 1 98 ? 19.219 7.533 -26.039 1.00 80.19 98 PHE A N 1
ATOM 750 C CA . PHE A 1 98 ? 18.254 6.489 -25.712 1.00 80.19 98 PHE A CA 1
ATOM 751 C C . PHE A 1 98 ? 18.302 6.142 -24.225 1.00 80.19 98 PHE A C 1
ATOM 753 O O . PHE A 1 98 ? 17.265 6.189 -23.580 1.00 80.19 98 PHE A O 1
ATOM 760 N N . ASP A 1 99 ? 19.483 5.882 -23.665 1.00 82.44 99 ASP A N 1
ATOM 761 C CA . ASP A 1 99 ? 19.683 5.581 -22.245 1.00 82.44 99 ASP A CA 1
ATOM 762 C C . ASP A 1 99 ? 19.109 6.669 -21.346 1.00 82.44 99 ASP A C 1
ATOM 764 O O . ASP A 1 99 ? 18.392 6.389 -20.383 1.00 82.44 99 ASP A O 1
ATOM 768 N N . ASN A 1 100 ? 19.413 7.926 -21.671 1.00 83.50 100 ASN A N 1
ATOM 769 C CA . ASN A 1 100 ? 18.908 9.055 -20.912 1.00 83.50 100 ASN A CA 1
ATOM 770 C C . ASN A 1 100 ? 17.380 9.142 -21.025 1.00 83.50 100 ASN A C 1
ATOM 772 O O . ASN A 1 100 ? 16.691 9.172 -20.011 1.00 83.50 100 ASN A O 1
ATOM 776 N N . ALA A 1 101 ? 16.831 9.082 -22.244 1.00 83.56 101 ALA A N 1
ATOM 777 C CA . ALA A 1 101 ? 15.385 9.106 -22.453 1.00 83.56 101 ALA A CA 1
ATOM 778 C C . ALA A 1 101 ? 14.674 7.931 -21.763 1.00 83.56 101 ALA A C 1
ATOM 780 O O . ALA A 1 101 ? 13.630 8.123 -21.152 1.00 83.56 101 ALA A O 1
ATOM 781 N N . PHE A 1 102 ? 15.247 6.731 -21.806 1.00 84.38 102 PHE A N 1
ATOM 782 C CA . PHE A 1 102 ? 14.705 5.532 -21.178 1.00 84.38 102 PHE A CA 1
ATOM 783 C C . PHE A 1 102 ? 14.689 5.656 -19.650 1.00 84.38 102 PHE A C 1
ATOM 785 O O . PHE A 1 102 ? 13.663 5.406 -19.017 1.00 84.38 102 PHE A O 1
ATOM 792 N N . LYS A 1 103 ? 15.787 6.123 -19.044 1.00 86.12 103 LYS A N 1
ATOM 793 C CA . LYS A 1 103 ? 15.849 6.369 -17.597 1.00 86.12 103 LYS A CA 1
ATOM 794 C C . LYS A 1 103 ? 14.852 7.441 -17.160 1.00 86.12 103 LYS A C 1
ATOM 796 O O . LYS A 1 103 ? 14.104 7.224 -16.213 1.00 86.12 103 LYS A O 1
ATOM 801 N N . THR A 1 104 ? 14.807 8.578 -17.851 1.00 86.94 104 THR A N 1
ATOM 802 C CA . THR A 1 104 ? 13.969 9.711 -17.434 1.00 86.94 104 THR A CA 1
ATOM 803 C C . THR A 1 104 ? 12.487 9.509 -17.747 1.00 86.94 104 THR A C 1
ATOM 805 O O . THR A 1 104 ? 11.647 9.891 -16.946 1.00 86.94 104 THR A O 1
ATOM 808 N N . ALA A 1 105 ? 12.143 8.934 -18.901 1.00 84.62 105 ALA A N 1
ATOM 809 C CA . ALA A 1 105 ? 10.753 8.835 -19.350 1.00 84.62 105 ALA A CA 1
ATOM 810 C C . ALA A 1 105 ? 10.082 7.501 -19.004 1.00 84.62 105 ALA A C 1
ATOM 812 O O . ALA A 1 105 ? 8.860 7.414 -19.077 1.00 84.62 105 ALA A O 1
ATOM 813 N N . VAL A 1 106 ? 10.851 6.462 -18.664 1.00 85.31 106 VAL A N 1
ATOM 814 C CA . VAL A 1 106 ? 10.297 5.134 -18.368 1.00 85.31 106 VAL A CA 1
ATOM 815 C C . VAL A 1 106 ? 10.642 4.701 -16.951 1.00 85.31 106 VAL A C 1
ATOM 817 O O . VAL A 1 106 ? 9.736 4.428 -16.170 1.00 85.31 106 VAL A O 1
ATOM 820 N N . VAL A 1 107 ? 11.929 4.663 -16.590 1.00 87.19 107 VAL A N 1
ATOM 821 C CA . VAL A 1 107 ? 12.341 4.179 -15.259 1.00 87.19 107 VAL A CA 1
ATOM 822 C C . VAL A 1 107 ? 11.851 5.110 -14.151 1.00 87.19 107 VAL A C 1
ATOM 824 O O . VAL A 1 107 ? 11.270 4.625 -13.189 1.00 87.19 107 VAL A O 1
ATOM 827 N N . ALA A 1 108 ? 11.982 6.430 -14.314 1.00 88.31 108 ALA A N 1
ATOM 828 C CA . ALA A 1 108 ? 11.527 7.386 -13.301 1.00 88.31 108 ALA A CA 1
ATOM 829 C C . ALA A 1 108 ? 10.014 7.288 -13.016 1.00 88.31 108 ALA A C 1
ATOM 831 O O . ALA A 1 108 ? 9.604 7.368 -11.864 1.00 88.31 108 ALA A O 1
ATOM 832 N N . PHE A 1 109 ? 9.194 7.051 -14.046 1.00 86.81 109 PHE A N 1
ATOM 833 C CA . PHE A 1 109 ? 7.752 6.838 -13.873 1.00 86.81 109 PHE A CA 1
ATOM 834 C C . PHE A 1 109 ? 7.435 5.511 -13.173 1.00 86.81 109 PHE A C 1
ATOM 836 O O . PHE A 1 109 ? 6.485 5.440 -12.400 1.00 86.81 109 PHE A O 1
ATOM 843 N N . LEU A 1 110 ? 8.219 4.455 -13.424 1.00 88.25 110 LEU A N 1
ATOM 844 C CA . LEU A 1 110 ? 8.078 3.198 -12.684 1.00 88.25 110 LEU A CA 1
ATOM 845 C C . LEU A 1 110 ? 8.453 3.371 -11.210 1.00 88.25 110 LEU A C 1
ATOM 847 O O . LEU A 1 110 ? 7.757 2.832 -10.358 1.00 88.25 110 LEU A O 1
ATOM 851 N N . ASP A 1 111 ? 9.517 4.123 -10.917 1.00 89.88 111 ASP A N 1
ATOM 852 C CA . ASP A 1 111 ? 9.935 4.425 -9.543 1.00 89.88 111 ASP A CA 1
ATOM 853 C C . ASP A 1 111 ? 8.855 5.223 -8.793 1.00 89.88 111 ASP A C 1
ATOM 855 O O . ASP A 1 111 ? 8.537 4.907 -7.648 1.00 89.88 111 ASP A O 1
ATOM 859 N N . GLU A 1 112 ? 8.258 6.228 -9.44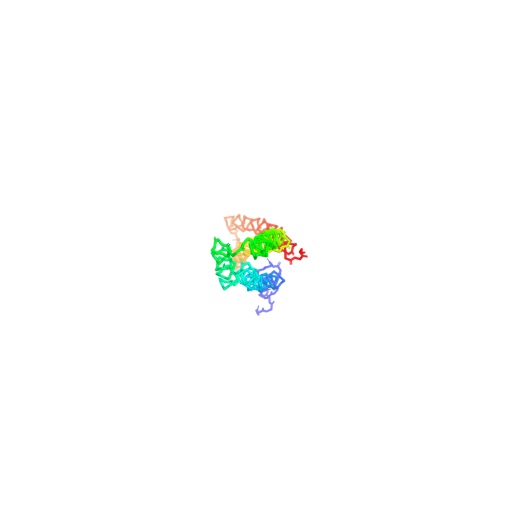3 1.00 90.00 112 GLU A N 1
ATOM 860 C CA . GLU A 1 112 ? 7.144 7.000 -8.882 1.00 90.00 112 GLU A CA 1
ATOM 861 C C . GLU A 1 112 ? 5.931 6.103 -8.598 1.00 90.00 112 GLU A C 1
ATOM 863 O O . GLU A 1 112 ? 5.391 6.124 -7.492 1.00 90.00 112 GLU A O 1
ATOM 868 N N . TRP A 1 113 ? 5.555 5.247 -9.551 1.00 89.06 113 TRP A N 1
ATOM 869 C CA . TRP A 1 113 ? 4.408 4.355 -9.388 1.00 89.06 113 TRP A CA 1
ATOM 870 C C . TRP A 1 113 ? 4.626 3.300 -8.292 1.00 89.06 113 TRP A C 1
ATOM 872 O O . TRP A 1 113 ? 3.711 3.002 -7.521 1.00 89.06 113 TRP A O 1
ATOM 882 N N . GLU A 1 114 ? 5.837 2.748 -8.176 1.00 90.88 114 GLU A N 1
ATOM 883 C CA . GLU A 1 114 ? 6.192 1.837 -7.081 1.00 90.88 114 GLU A CA 1
ATOM 884 C C . GLU A 1 114 ? 6.115 2.541 -5.722 1.00 90.88 114 GLU A C 1
ATOM 886 O O . GLU A 1 114 ? 5.519 1.994 -4.793 1.00 90.88 114 GLU A O 1
ATOM 891 N N . ALA A 1 115 ? 6.624 3.772 -5.615 1.00 90.81 115 ALA A N 1
ATOM 892 C CA . ALA A 1 115 ? 6.556 4.548 -4.380 1.00 90.81 115 ALA A CA 1
ATOM 893 C C . ALA A 1 115 ? 5.106 4.848 -3.951 1.00 90.81 115 ALA A C 1
ATOM 895 O O . ALA A 1 115 ? 4.774 4.762 -2.765 1.00 90.81 115 ALA A O 1
ATOM 896 N N . GLU A 1 116 ? 4.218 5.163 -4.899 1.00 90.88 116 GLU A N 1
ATOM 897 C CA . GLU A 1 116 ? 2.791 5.364 -4.619 1.00 90.88 116 GLU A CA 1
ATOM 898 C C . GLU A 1 116 ? 2.112 4.081 -4.121 1.00 90.88 116 GLU A C 1
ATOM 900 O O . GLU A 1 116 ? 1.354 4.114 -3.146 1.00 90.88 116 GLU A O 1
ATOM 905 N N . LEU A 1 117 ? 2.419 2.936 -4.739 1.00 89.88 117 LEU A N 1
ATOM 906 C CA . LEU A 1 117 ? 1.888 1.637 -4.323 1.00 89.88 117 LEU A CA 1
ATOM 907 C C . LEU A 1 117 ? 2.422 1.196 -2.953 1.00 89.88 117 LEU A C 1
ATOM 909 O O . LEU A 1 117 ? 1.673 0.609 -2.171 1.00 89.88 117 LEU A O 1
ATOM 913 N N . GLU A 1 118 ? 3.687 1.474 -2.635 1.00 90.25 118 GLU A N 1
ATOM 914 C CA . GLU A 1 118 ? 4.256 1.239 -1.301 1.00 90.25 118 GLU A CA 1
ATOM 915 C C . GLU A 1 118 ? 3.579 2.113 -0.238 1.00 90.25 118 GLU A C 1
ATOM 917 O O . GLU A 1 118 ? 3.224 1.625 0.840 1.00 90.25 118 GLU A O 1
ATOM 922 N N . ALA A 1 119 ? 3.332 3.390 -0.542 1.00 90.69 119 ALA A N 1
ATOM 923 C CA . ALA A 1 119 ? 2.608 4.286 0.354 1.00 90.69 119 ALA A CA 1
ATOM 924 C C . ALA A 1 119 ? 1.159 3.818 0.589 1.00 90.69 119 ALA A C 1
ATOM 926 O O . ALA A 1 119 ? 0.669 3.867 1.723 1.00 90.69 119 ALA A O 1
ATOM 927 N N . ALA A 1 120 ? 0.483 3.328 -0.457 1.00 89.62 120 ALA A N 1
ATOM 928 C CA . ALA A 1 120 ? -0.861 2.768 -0.354 1.00 89.62 120 ALA A CA 1
ATOM 929 C C . ALA A 1 120 ? -0.899 1.497 0.515 1.00 89.62 120 ALA A C 1
ATOM 931 O O . ALA A 1 120 ? -1.781 1.368 1.367 1.00 89.62 120 ALA A O 1
ATOM 932 N N . ASP A 1 121 ? 0.074 0.593 0.363 1.00 87.44 121 ASP A N 1
ATOM 933 C CA . ASP A 1 121 ? 0.184 -0.619 1.187 1.00 87.44 121 ASP A CA 1
ATOM 934 C C . ASP A 1 121 ? 0.496 -0.291 2.657 1.00 87.44 121 ASP A C 1
ATOM 936 O O . ASP A 1 121 ? -0.143 -0.816 3.571 1.00 87.44 121 ASP A O 1
ATOM 940 N N . ALA A 1 122 ? 1.392 0.667 2.914 1.00 88.50 122 ALA A N 1
ATOM 941 C CA . ALA A 1 122 ? 1.678 1.132 4.270 1.00 88.50 122 ALA A CA 1
ATOM 942 C C . ALA A 1 122 ? 0.432 1.724 4.959 1.00 88.50 122 ALA A C 1
ATOM 944 O O . ALA A 1 122 ? 0.169 1.434 6.133 1.00 88.50 122 ALA A O 1
ATOM 945 N N . ALA A 1 123 ? -0.362 2.521 4.234 1.00 88.56 123 ALA A N 1
ATOM 946 C CA . ALA A 1 123 ? -1.619 3.074 4.736 1.00 88.56 123 ALA A CA 1
ATOM 947 C C . ALA A 1 123 ? -2.655 1.973 5.027 1.00 88.56 123 ALA A C 1
ATOM 949 O O . ALA A 1 123 ? -3.322 2.001 6.064 1.00 88.56 123 ALA A O 1
ATOM 950 N N . ALA A 1 124 ? -2.750 0.971 4.154 1.00 85.69 124 ALA A N 1
ATOM 951 C CA . ALA A 1 124 ? -3.594 -0.200 4.347 1.00 85.69 124 ALA A CA 1
ATOM 952 C C . ALA A 1 124 ? -3.219 -1.010 5.599 1.00 85.69 124 ALA A C 1
ATOM 954 O O . ALA A 1 124 ? -4.085 -1.293 6.428 1.00 85.69 124 ALA A O 1
ATOM 955 N N . ILE A 1 125 ? -1.934 -1.329 5.781 1.00 85.31 125 ILE A N 1
ATOM 956 C CA . ILE A 1 125 ? -1.432 -2.045 6.965 1.00 85.31 125 ILE A CA 1
ATOM 957 C C . ILE A 1 125 ? -1.739 -1.253 8.242 1.00 85.31 125 ILE A C 1
ATOM 959 O O . ILE A 1 125 ? -2.113 -1.827 9.269 1.00 85.31 125 ILE A O 1
ATOM 963 N N . ALA A 1 126 ? -1.598 0.075 8.200 1.00 86.50 126 ALA A N 1
ATOM 964 C CA . ALA A 1 126 ? -1.966 0.927 9.324 1.00 86.50 126 ALA A CA 1
ATOM 965 C C . ALA A 1 126 ? -3.469 0.826 9.640 1.00 86.50 126 ALA A C 1
ATOM 967 O O . ALA A 1 126 ? -3.832 0.670 10.807 1.00 86.50 126 ALA A O 1
ATOM 968 N N . ALA A 1 127 ? -4.336 0.846 8.623 1.00 86.25 127 ALA A N 1
ATOM 969 C CA . ALA A 1 127 ? -5.778 0.693 8.794 1.00 86.25 127 ALA A CA 1
ATOM 970 C C . ALA A 1 127 ? -6.170 -0.690 9.351 1.00 86.25 127 ALA A C 1
ATOM 972 O O . ALA A 1 127 ? -6.997 -0.761 10.262 1.00 86.25 127 ALA A O 1
ATOM 973 N N . GLU A 1 128 ? -5.547 -1.782 8.893 1.00 83.81 128 GLU A N 1
ATOM 974 C CA . GLU A 1 128 ? -5.773 -3.133 9.437 1.00 83.81 128 GLU A CA 1
ATOM 975 C C . GLU A 1 128 ? -5.404 -3.229 10.924 1.00 83.81 128 GLU A C 1
ATOM 977 O O . GLU A 1 128 ? -6.157 -3.796 11.720 1.00 83.81 128 GLU A O 1
ATOM 982 N N . ARG A 1 129 ? -4.283 -2.619 11.333 1.00 85.12 129 ARG A N 1
ATOM 983 C CA . ARG A 1 129 ? -3.881 -2.566 12.749 1.00 85.12 129 ARG A CA 1
ATOM 984 C C . ARG A 1 129 ? -4.913 -1.837 13.607 1.00 85.12 129 ARG A C 1
ATOM 986 O O . ARG A 1 129 ? -5.241 -2.309 14.692 1.00 85.12 129 ARG A O 1
ATOM 993 N N . GLN A 1 130 ? -5.449 -0.718 13.120 1.00 86.69 130 GLN A N 1
ATOM 994 C CA . GLN A 1 130 ? -6.499 0.016 13.835 1.00 86.69 130 GLN A CA 1
ATOM 995 C C . GLN A 1 130 ? -7.819 -0.762 13.876 1.00 86.69 130 GLN A C 1
ATOM 997 O O . GLN A 1 130 ? -8.533 -0.713 14.877 1.00 86.69 130 GLN A O 1
ATOM 1002 N N . CYS A 1 131 ? -8.123 -1.535 12.829 1.00 85.31 131 CYS A N 1
ATOM 1003 C CA . CYS A 1 131 ? -9.269 -2.438 12.828 1.00 85.31 131 CYS A CA 1
ATOM 1004 C C . CYS A 1 131 ? -9.164 -3.444 13.983 1.00 85.31 131 CYS A C 1
ATOM 1006 O O . CYS A 1 131 ? -10.100 -3.561 14.770 1.00 85.31 131 CYS A O 1
ATOM 1008 N N . ALA A 1 132 ? -8.001 -4.078 14.161 1.00 83.81 132 ALA A N 1
ATOM 1009 C CA . ALA A 1 132 ? -7.771 -5.035 15.245 1.00 83.81 132 ALA A CA 1
ATOM 1010 C C . ALA A 1 132 ? -7.990 -4.430 16.650 1.00 83.81 132 ALA A C 1
ATOM 1012 O O . ALA A 1 132 ? -8.555 -5.090 17.526 1.00 83.81 132 ALA A O 1
ATOM 1013 N N . GLU A 1 133 ? -7.614 -3.165 16.870 1.00 86.38 133 GLU A N 1
ATOM 1014 C CA . GLU A 1 133 ? -7.895 -2.457 18.131 1.00 86.38 133 GLU A CA 1
ATOM 1015 C C . GLU A 1 133 ? -9.403 -2.245 18.351 1.00 86.38 133 GLU A C 1
ATOM 1017 O O . GLU A 1 133 ? -9.916 -2.486 19.450 1.00 86.38 133 GLU A O 1
ATOM 1022 N N . VAL A 1 134 ? -10.149 -1.878 17.301 1.00 87.62 134 VAL A N 1
ATOM 1023 C CA . VAL A 1 134 ? -11.618 -1.781 17.361 1.00 87.62 134 VAL A CA 1
ATOM 1024 C C . VAL A 1 134 ? -12.238 -3.132 17.711 1.00 87.62 134 VAL A C 1
ATOM 1026 O O . VAL A 1 134 ? -13.121 -3.188 18.573 1.00 87.62 134 VAL A O 1
ATOM 1029 N N . GLU A 1 135 ? -11.783 -4.226 17.096 1.00 84.94 135 GLU A N 1
ATOM 1030 C CA . GLU A 1 135 ? -12.280 -5.576 17.389 1.00 84.94 135 GLU A CA 1
ATOM 1031 C C . GLU A 1 135 ? -12.012 -5.973 18.848 1.00 84.94 135 GLU A C 1
ATOM 1033 O O . GLU A 1 135 ? -12.911 -6.459 19.544 1.00 84.94 135 GLU A O 1
ATOM 1038 N N . HIS A 1 136 ? -10.806 -5.692 19.348 1.00 86.81 136 HIS A N 1
ATOM 1039 C CA . HIS A 1 136 ? -10.404 -5.963 20.728 1.00 86.81 136 HIS A CA 1
ATOM 1040 C C . HIS A 1 136 ? -11.265 -5.224 21.754 1.00 86.81 136 HIS A C 1
ATOM 1042 O O . HIS A 1 136 ? -11.795 -5.837 22.690 1.00 86.81 136 HIS A O 1
ATOM 1048 N N . TYR A 1 137 ? -11.440 -3.908 21.596 1.00 88.81 137 TYR A N 1
ATOM 1049 C CA . TYR A 1 137 ? -12.260 -3.132 22.528 1.00 88.81 137 TYR A CA 1
ATOM 1050 C C . TYR A 1 137 ? -13.748 -3.456 22.392 1.00 88.81 137 TYR A C 1
ATOM 1052 O O . TYR A 1 137 ? -14.441 -3.515 23.410 1.00 88.81 137 TYR A O 1
ATOM 1060 N N . SER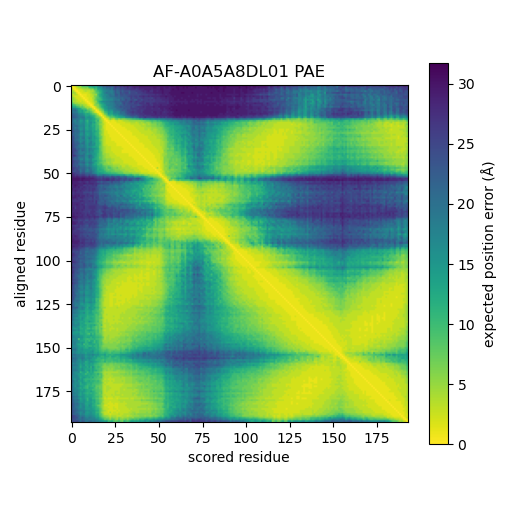 A 1 138 ? -14.225 -3.779 21.187 1.00 88.38 138 SER A N 1
ATOM 1061 C CA . SER A 1 138 ? -15.598 -4.252 20.968 1.00 88.38 138 SER A CA 1
ATOM 1062 C C . SER A 1 138 ? -15.867 -5.550 21.730 1.00 88.38 138 SER A C 1
ATOM 1064 O O . SER A 1 138 ? -16.870 -5.658 22.440 1.00 88.38 138 SER A O 1
ATOM 1066 N N . ALA A 1 139 ? -14.945 -6.517 21.661 1.00 86.94 139 ALA A N 1
ATOM 1067 C CA . ALA A 1 139 ? -15.047 -7.773 22.398 1.00 86.94 139 ALA A CA 1
ATOM 1068 C C . ALA A 1 139 ? -15.017 -7.553 23.922 1.00 86.94 139 ALA A C 1
ATOM 1070 O O . ALA A 1 139 ? -15.809 -8.149 24.658 1.00 86.94 139 ALA A O 1
ATOM 1071 N N . LYS A 1 140 ? -14.151 -6.654 24.413 1.00 91.06 140 LYS A N 1
ATOM 1072 C CA . LYS A 1 140 ? -14.094 -6.292 25.840 1.00 91.06 140 LYS A CA 1
ATOM 1073 C C . LYS A 1 140 ? -15.382 -5.643 26.335 1.00 91.06 140 LYS A C 1
ATOM 1075 O O . LYS A 1 140 ? -15.873 -6.029 27.395 1.00 91.06 140 LYS A O 1
ATOM 1080 N N . VAL A 1 141 ? -15.917 -4.669 25.601 1.00 91.69 141 VAL A N 1
ATOM 1081 C CA . VAL A 1 141 ? -17.165 -3.977 25.956 1.00 91.69 141 VAL A CA 1
ATOM 1082 C C . VAL A 1 141 ? -18.332 -4.963 25.962 1.00 91.69 141 VAL A C 1
ATOM 1084 O O . VAL A 1 141 ? -19.085 -5.009 26.936 1.00 91.69 141 VAL A O 1
ATOM 1087 N N . LEU A 1 142 ? -18.428 -5.833 24.949 1.00 89.88 142 LEU A N 1
ATOM 1088 C CA . LEU A 1 142 ? -19.444 -6.886 24.900 1.00 89.88 142 LEU A CA 1
ATOM 1089 C C . LEU A 1 142 ? -19.369 -7.801 26.131 1.00 89.88 142 LEU A C 1
ATOM 1091 O O . LEU A 1 142 ? -20.373 -7.984 26.820 1.00 89.88 142 LEU A O 1
ATOM 1095 N N . SER A 1 143 ? -18.178 -8.316 26.449 1.00 88.75 143 SER A N 1
ATOM 1096 C CA . SER A 1 143 ? -17.962 -9.194 27.605 1.00 88.75 143 SER A CA 1
ATOM 1097 C C . SER A 1 143 ? -18.351 -8.523 28.930 1.00 88.75 143 SER A C 1
ATOM 1099 O O . SER A 1 143 ? -18.980 -9.140 29.792 1.00 88.75 143 SER A O 1
ATOM 1101 N N . LEU A 1 144 ? -18.036 -7.233 29.090 1.00 90.81 144 LEU A N 1
ATOM 1102 C CA . LEU A 1 144 ? -18.395 -6.463 30.282 1.00 90.81 144 LEU A CA 1
ATOM 1103 C C . LEU A 1 144 ? -19.906 -6.221 30.390 1.00 90.81 144 LEU A C 1
ATOM 1105 O O . LEU A 1 144 ? -20.463 -6.353 31.482 1.00 90.81 144 LEU A O 1
ATOM 1109 N N . HIS A 1 145 ? -20.589 -5.927 29.281 1.00 90.06 145 HIS A N 1
ATOM 1110 C CA . HIS A 1 145 ? -22.049 -5.821 29.269 1.00 90.06 145 HIS A CA 1
ATOM 1111 C C . HIS A 1 145 ? -22.728 -7.152 29.594 1.00 90.06 145 HIS A C 1
ATOM 1113 O O . HIS A 1 145 ? -23.719 -7.174 30.325 1.00 90.06 145 HIS A O 1
ATOM 1119 N N . GLU A 1 146 ? -22.217 -8.264 29.069 1.00 90.19 146 GLU A N 1
ATOM 1120 C CA . GLU A 1 146 ? -22.732 -9.599 29.376 1.00 90.19 146 GLU A CA 1
ATOM 1121 C C . GLU A 1 146 ? -22.554 -9.939 30.857 1.00 90.19 146 GLU A C 1
ATOM 1123 O O . GLU A 1 146 ? -23.506 -10.383 31.501 1.00 90.19 146 GLU A O 1
ATOM 1128 N N . ALA A 1 147 ? -21.387 -9.641 31.434 1.00 88.12 147 ALA A N 1
ATOM 1129 C CA . ALA A 1 147 ? -21.139 -9.810 32.863 1.00 88.12 147 ALA A CA 1
ATOM 1130 C C . ALA A 1 147 ? -22.073 -8.939 33.724 1.00 88.12 147 ALA A C 1
ATOM 1132 O O . ALA A 1 147 ? -22.631 -9.419 34.714 1.00 88.12 147 ALA A O 1
ATOM 1133 N N . ALA A 1 148 ? -22.294 -7.680 33.329 1.00 88.88 148 ALA A N 1
ATOM 1134 C CA . ALA A 1 148 ? -23.219 -6.776 34.008 1.00 88.88 148 ALA A CA 1
ATOM 1135 C C . ALA A 1 148 ? -24.665 -7.296 33.956 1.00 88.88 148 ALA A C 1
ATOM 1137 O O . ALA A 1 148 ? -25.339 -7.347 34.985 1.00 88.88 148 ALA A O 1
ATOM 1138 N N . ARG A 1 149 ? -25.125 -7.765 32.787 1.00 88.69 149 ARG A N 1
ATOM 1139 C CA . ARG A 1 149 ? -26.450 -8.390 32.621 1.00 88.69 149 ARG A CA 1
ATOM 1140 C C . ARG A 1 149 ? -26.600 -9.667 33.439 1.00 88.69 149 ARG A C 1
ATOM 1142 O O . ARG A 1 149 ? -27.653 -9.906 34.026 1.00 88.69 149 ARG A O 1
ATOM 1149 N N . ALA A 1 150 ? -25.553 -10.483 33.513 1.00 90.25 150 ALA A N 1
ATOM 1150 C CA . ALA A 1 150 ? -25.561 -11.686 34.332 1.00 90.25 150 ALA A CA 1
ATOM 1151 C C . ALA A 1 150 ? -25.708 -11.354 35.829 1.00 90.25 150 ALA A C 1
ATOM 1153 O O . ALA A 1 150 ? -26.416 -12.067 36.537 1.00 90.25 150 ALA A O 1
ATOM 1154 N N . GLN A 1 151 ? -25.101 -10.266 36.318 1.00 88.06 151 GLN A N 1
ATOM 1155 C CA . GLN A 1 151 ? -25.286 -9.803 37.700 1.00 88.06 151 GLN A CA 1
ATOM 1156 C C . GLN A 1 151 ? -26.703 -9.279 37.950 1.00 88.06 151 GLN A C 1
ATOM 1158 O O . GLN A 1 151 ? -27.353 -9.727 38.899 1.00 88.06 151 GLN A O 1
ATOM 1163 N N . THR A 1 152 ? -27.211 -8.407 37.077 1.00 89.00 152 THR A N 1
ATOM 1164 C CA . THR A 1 152 ? -28.550 -7.819 37.239 1.00 89.00 152 THR A CA 1
ATOM 1165 C C . THR A 1 152 ? -29.662 -8.854 37.113 1.00 89.00 152 THR A C 1
ATOM 1167 O O . THR A 1 152 ? -30.616 -8.808 37.884 1.00 89.00 152 THR A O 1
ATOM 1170 N N . SER A 1 153 ? -29.513 -9.858 36.241 1.00 89.38 153 SER A N 1
ATOM 1171 C CA . SER A 1 153 ? -30.464 -10.980 36.136 1.00 89.38 153 SER A CA 1
ATOM 1172 C C . SER A 1 153 ? -30.574 -11.818 37.417 1.00 89.38 153 SER A C 1
ATOM 1174 O O . SER A 1 153 ? -31.603 -12.440 37.659 1.00 89.38 153 SER A O 1
ATOM 1176 N N . LYS A 1 154 ? -29.538 -11.802 38.266 1.00 91.62 154 LYS A N 1
ATOM 1177 C CA . LYS A 1 154 ? -29.523 -12.449 39.588 1.00 91.62 154 LYS A CA 1
ATOM 1178 C C . LYS A 1 154 ? -29.983 -11.504 40.710 1.00 91.62 154 LYS A C 1
ATOM 1180 O O . LYS A 1 154 ? -29.753 -11.804 41.878 1.00 91.62 154 LYS A O 1
ATOM 1185 N N . GLY A 1 155 ? -30.554 -10.345 40.366 1.00 89.50 155 GLY A N 1
ATOM 1186 C CA . GLY A 1 155 ? -30.998 -9.317 41.313 1.00 89.50 155 GLY A CA 1
ATOM 1187 C C . GLY A 1 155 ? -29.860 -8.570 42.016 1.00 89.50 155 GLY A C 1
ATOM 1188 O O . GLY A 1 155 ? -30.101 -7.884 43.004 1.00 89.50 155 GLY A O 1
ATOM 1189 N N . ARG A 1 156 ? -28.611 -8.707 41.546 1.00 90.12 156 ARG A N 1
ATOM 1190 C CA . ARG A 1 156 ? -27.446 -8.032 42.136 1.00 90.12 156 ARG A CA 1
ATOM 1191 C C . ARG A 1 156 ? -27.140 -6.745 41.377 1.00 90.12 156 ARG A C 1
ATOM 1193 O O . ARG A 1 156 ? -27.148 -6.731 40.147 1.00 90.12 156 ARG A O 1
ATOM 1200 N N . ALA A 1 157 ? -26.815 -5.682 42.109 1.00 86.62 157 ALA A N 1
ATOM 1201 C CA . ALA A 1 157 ? -26.301 -4.456 41.509 1.00 86.62 157 ALA A CA 1
ATOM 1202 C C . ALA A 1 157 ? -24.937 -4.707 40.841 1.00 86.62 157 ALA A C 1
ATOM 1204 O O . ALA A 1 157 ? -24.128 -5.502 41.330 1.00 86.62 157 ALA A O 1
ATOM 1205 N N . VAL A 1 158 ? -24.678 -4.015 39.730 1.00 86.50 158 VAL A N 1
ATOM 1206 C CA . VAL A 1 158 ? -23.357 -4.011 39.088 1.00 86.50 158 VAL A CA 1
ATOM 1207 C C . VAL A 1 158 ? -22.378 -3.295 40.014 1.00 86.50 158 VAL A C 1
ATOM 1209 O O . VAL A 1 158 ? -22.678 -2.213 40.516 1.00 86.50 158 VAL A O 1
ATOM 1212 N N . SER A 1 159 ? -21.208 -3.887 40.258 1.00 89.38 159 SER A N 1
ATOM 1213 C CA . SER A 1 159 ? -20.203 -3.247 41.113 1.00 89.38 159 SER A CA 1
ATOM 1214 C C . SER A 1 159 ? -19.698 -1.939 40.492 1.00 89.38 159 SER A C 1
ATOM 1216 O O . SER A 1 159 ? -19.521 -1.841 39.275 1.00 89.38 159 SER A O 1
ATOM 1218 N N . SER A 1 160 ? -19.395 -0.946 41.332 1.00 90.00 160 SER A N 1
ATOM 1219 C CA . SER A 1 160 ? -18.816 0.334 40.894 1.00 90.00 160 SER A CA 1
ATOM 1220 C C . SER A 1 160 ? -17.518 0.141 40.100 1.00 90.00 160 SER A C 1
ATOM 1222 O O . SER A 1 160 ? -17.293 0.814 39.096 1.00 90.00 160 SER A O 1
ATOM 1224 N N . ALA A 1 161 ? -16.698 -0.842 40.485 1.00 90.75 161 ALA A N 1
ATOM 1225 C CA . ALA A 1 161 ? -15.481 -1.212 39.769 1.00 90.75 161 ALA A CA 1
ATOM 1226 C C . ALA A 1 161 ? -15.760 -1.719 38.340 1.00 90.75 161 ALA A C 1
ATOM 1228 O O . ALA A 1 161 ? -15.055 -1.337 37.403 1.00 90.75 161 ALA A O 1
ATOM 1229 N N . ASN A 1 162 ? -16.796 -2.547 38.152 1.00 89.00 162 ASN A N 1
ATOM 1230 C CA . ASN A 1 162 ? -17.190 -3.033 36.828 1.00 89.00 162 ASN A CA 1
ATOM 1231 C C . ASN A 1 162 ? -17.790 -1.914 35.975 1.00 89.00 162 ASN A C 1
ATOM 1233 O O . ASN A 1 162 ? -17.454 -1.822 34.797 1.00 89.00 162 ASN A O 1
ATOM 1237 N N . ALA A 1 163 ? -18.607 -1.037 36.566 1.00 90.12 163 ALA A N 1
ATOM 1238 C CA . ALA A 1 163 ? -19.166 0.125 35.877 1.00 90.12 163 ALA A CA 1
ATOM 1239 C C . ALA A 1 163 ? -18.062 1.080 35.381 1.00 90.12 163 ALA A C 1
ATOM 1241 O O . ALA A 1 163 ? -18.022 1.420 34.201 1.00 90.12 163 ALA A O 1
ATOM 1242 N N . ALA A 1 164 ? -17.088 1.418 36.235 1.00 93.06 164 ALA A N 1
ATOM 1243 C CA . ALA A 1 164 ? -15.946 2.253 35.853 1.00 93.06 164 ALA A CA 1
ATOM 1244 C C . ALA A 1 164 ? -15.033 1.579 34.810 1.00 93.06 164 ALA A C 1
ATOM 1246 O O . ALA A 1 164 ? -14.398 2.239 33.985 1.00 93.06 164 ALA A O 1
ATOM 1247 N N . ARG A 1 165 ? -14.918 0.244 34.834 1.00 93.56 165 ARG A N 1
ATOM 1248 C CA . ARG A 1 165 ? -14.181 -0.508 33.808 1.00 93.56 165 ARG A CA 1
ATOM 1249 C C . ARG A 1 165 ? -14.921 -0.504 32.470 1.00 93.56 165 ARG A C 1
ATOM 1251 O O . ARG A 1 165 ? -14.254 -0.361 31.449 1.00 93.56 165 ARG A O 1
ATOM 1258 N N . LEU A 1 166 ? -16.244 -0.650 32.474 1.00 92.00 166 LEU A N 1
ATOM 1259 C CA . LEU A 1 166 ? -17.072 -0.581 31.272 1.00 92.00 166 LEU A CA 1
ATOM 1260 C C . LEU A 1 166 ? -16.936 0.792 30.607 1.00 92.00 166 LEU A C 1
ATOM 1262 O O . LEU A 1 166 ? -16.465 0.850 29.476 1.00 92.00 166 LEU A O 1
ATOM 1266 N N . GLN A 1 167 ? -17.159 1.871 31.361 1.00 94.12 167 GLN A N 1
ATOM 1267 C CA . GLN A 1 167 ? -17.044 3.246 30.864 1.00 94.12 167 GLN A CA 1
ATOM 1268 C C . GLN A 1 167 ? -15.672 3.535 30.228 1.00 94.12 167 GLN A C 1
ATOM 1270 O O . GLN A 1 167 ? -15.581 4.116 29.150 1.00 94.12 167 GLN A O 1
ATOM 1275 N N . ARG A 1 168 ? -14.576 3.085 30.859 1.00 95.56 168 ARG A N 1
ATOM 1276 C CA . ARG A 1 168 ? -13.222 3.251 30.298 1.00 95.56 168 ARG A CA 1
ATOM 1277 C C . ARG A 1 168 ? -13.009 2.486 28.992 1.00 95.56 168 ARG A C 1
ATOM 1279 O O . ARG A 1 168 ? -12.275 2.968 28.139 1.00 95.56 168 ARG A O 1
ATOM 1286 N N . ASN A 1 169 ? -13.573 1.286 28.844 1.00 94.81 169 ASN A N 1
ATOM 1287 C CA . ASN A 1 169 ? -13.419 0.516 27.604 1.00 94.81 169 ASN A CA 1
ATOM 1288 C C . ASN A 1 169 ? -14.343 1.033 26.495 1.00 94.81 169 ASN A C 1
ATOM 1290 O O . ASN A 1 169 ? -13.938 0.998 25.342 1.00 94.81 169 ASN A O 1
ATOM 1294 N N . GLU A 1 170 ? -15.523 1.558 26.830 1.00 93.25 170 GLU A N 1
ATOM 1295 C CA . GLU A 1 170 ? -16.399 2.252 25.877 1.00 93.25 170 GLU A CA 1
ATOM 1296 C C . GLU A 1 170 ? -15.722 3.512 25.318 1.00 93.25 170 GLU A C 1
ATOM 1298 O O . GLU A 1 170 ? -15.703 3.701 24.107 1.00 93.25 170 GLU A O 1
ATOM 1303 N N . ALA A 1 171 ? -15.071 4.314 26.170 1.00 95.06 171 ALA A N 1
ATOM 1304 C CA . ALA A 1 171 ? -14.299 5.476 25.721 1.00 95.06 171 ALA A CA 1
ATOM 1305 C C . ALA A 1 171 ? -13.152 5.084 24.768 1.00 95.06 171 ALA A C 1
ATOM 1307 O O . ALA A 1 171 ? -12.987 5.692 23.714 1.00 95.06 171 ALA A O 1
ATOM 1308 N N . LYS A 1 172 ? -12.399 4.025 25.100 1.00 94.81 172 LYS A N 1
ATOM 1309 C CA . LYS A 1 172 ? -11.321 3.501 24.240 1.00 94.81 172 LYS A CA 1
ATOM 1310 C C . LYS A 1 172 ? -11.830 2.924 22.924 1.00 94.81 172 LYS A C 1
ATOM 1312 O O . LYS A 1 172 ? -11.159 3.051 21.904 1.00 94.81 172 LYS A O 1
ATOM 1317 N N . LEU A 1 173 ? -12.996 2.279 22.945 1.00 91.62 173 LEU A N 1
ATOM 1318 C CA . LEU A 1 173 ? -13.644 1.782 21.738 1.00 91.62 173 LEU A CA 1
ATOM 1319 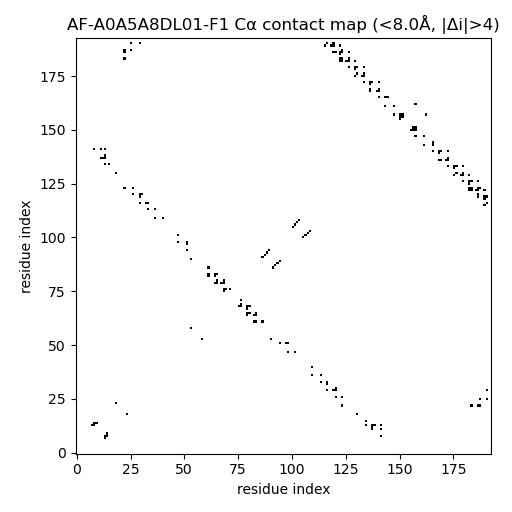C C . LEU A 1 173 ? -14.003 2.939 20.804 1.00 91.62 173 LEU A C 1
ATOM 1321 O O . LEU A 1 173 ? -13.764 2.843 19.606 1.00 91.62 173 LEU A O 1
ATOM 1325 N N . GLU A 1 174 ? -14.552 4.024 21.345 1.00 92.00 174 GLU A N 1
ATOM 1326 C CA . GLU A 1 174 ? -14.927 5.189 20.544 1.00 92.00 174 GLU A CA 1
ATOM 1327 C C . GLU A 1 174 ? -13.705 5.892 19.940 1.00 92.00 174 GLU A C 1
ATOM 1329 O O . GLU A 1 174 ? -13.685 6.185 18.745 1.00 92.00 174 GLU A O 1
ATOM 1334 N N . GLU A 1 175 ? -12.643 6.063 20.730 1.00 93.88 175 GLU A N 1
ATOM 1335 C CA . GLU A 1 175 ? -11.353 6.561 20.243 1.00 93.88 175 GLU A CA 1
ATOM 1336 C C . GLU A 1 175 ? -10.807 5.677 19.110 1.00 93.88 175 GLU A C 1
ATOM 1338 O O . GLU A 1 175 ? -10.497 6.172 18.028 1.00 93.88 175 GLU A O 1
ATOM 1343 N N . SER A 1 176 ? -10.796 4.356 19.311 1.00 89.81 176 SER A N 1
ATOM 1344 C CA . SER A 1 176 ? -10.291 3.395 18.322 1.00 89.81 176 SER A CA 1
ATOM 1345 C C . SER A 1 176 ? -11.113 3.406 17.029 1.00 89.81 176 SER A C 1
ATOM 1347 O O . SER A 1 176 ? -10.550 3.296 15.943 1.00 89.81 176 SER A O 1
ATOM 1349 N N . LYS A 1 177 ? -12.442 3.579 17.110 1.00 89.50 177 LYS A N 1
ATOM 1350 C CA . LYS A 1 177 ? -13.311 3.720 15.928 1.00 89.50 177 LYS A CA 1
ATOM 1351 C C . LYS A 1 177 ? -12.983 4.977 15.131 1.00 89.50 177 LYS A C 1
ATOM 1353 O O . LYS A 1 177 ? -12.935 4.911 13.905 1.00 89.50 177 LYS A O 1
ATOM 1358 N N . SER A 1 178 ? -12.752 6.096 15.816 1.00 90.88 178 SER A N 1
ATOM 1359 C CA . SER A 1 178 ? -12.359 7.356 15.180 1.00 90.88 178 SER A CA 1
ATOM 1360 C C . SER A 1 178 ? -11.013 7.216 14.463 1.00 90.88 178 SER A C 1
ATOM 1362 O O . SER A 1 178 ? -10.903 7.518 13.273 1.00 90.88 178 SER A O 1
ATOM 1364 N N . THR A 1 179 ? -10.006 6.658 15.144 1.00 91.38 179 THR A N 1
ATOM 1365 C CA . THR A 1 179 ? -8.678 6.418 14.560 1.00 91.38 179 THR A CA 1
ATOM 1366 C C . THR A 1 179 ? -8.736 5.446 13.382 1.00 91.38 179 THR A C 1
ATOM 1368 O O . THR A 1 179 ? -8.109 5.696 12.353 1.00 91.38 179 THR A O 1
ATOM 1371 N N . PHE A 1 180 ? -9.520 4.368 13.489 1.00 90.50 180 PHE A N 1
ATOM 1372 C CA . PHE A 1 180 ? -9.744 3.443 12.380 1.00 90.50 180 PHE A CA 1
ATOM 1373 C C . PHE A 1 180 ? -10.427 4.125 11.192 1.00 90.50 180 PHE A C 1
ATOM 1375 O O . PHE A 1 180 ? -9.977 3.938 10.067 1.00 90.50 180 PHE A O 1
ATOM 1382 N N . GLY A 1 181 ? -11.459 4.943 11.422 1.00 88.69 181 GLY A N 1
ATOM 1383 C CA . GLY A 1 181 ? -12.139 5.693 10.362 1.00 88.69 181 GLY A CA 1
ATOM 1384 C C . GLY A 1 181 ? -11.175 6.578 9.570 1.00 88.69 181 GLY A C 1
ATOM 1385 O O . GLY A 1 181 ? -11.116 6.481 8.347 1.00 88.69 181 GLY A O 1
ATOM 1386 N N . ALA A 1 182 ? -10.340 7.352 10.267 1.00 90.38 182 ALA A N 1
ATOM 1387 C CA . ALA A 1 182 ? -9.327 8.192 9.629 1.00 90.38 182 ALA A CA 1
ATOM 1388 C C . ALA A 1 182 ? -8.283 7.372 8.846 1.00 90.38 182 ALA A C 1
ATOM 1390 O O . ALA A 1 182 ? -7.949 7.712 7.710 1.00 90.38 182 ALA A O 1
ATOM 1391 N N . ALA A 1 183 ? -7.784 6.274 9.426 1.00 88.94 183 ALA A N 1
ATOM 1392 C CA . ALA A 1 183 ? -6.807 5.404 8.769 1.00 88.94 183 ALA A CA 1
ATOM 1393 C C . ALA A 1 183 ? -7.392 4.711 7.527 1.00 88.94 183 ALA A C 1
ATOM 1395 O O . ALA A 1 183 ? -6.736 4.625 6.489 1.00 88.94 183 ALA A O 1
ATOM 1396 N N . ARG A 1 184 ? -8.644 4.257 7.614 1.00 89.94 184 ARG A N 1
ATOM 1397 C CA . ARG A 1 184 ? -9.393 3.650 6.513 1.00 89.94 184 ARG A CA 1
ATOM 1398 C C . ARG A 1 184 ? -9.570 4.628 5.358 1.00 89.94 184 ARG A C 1
ATOM 1400 O O . ARG A 1 184 ? -9.305 4.265 4.217 1.00 89.94 184 ARG A O 1
ATOM 1407 N N . ASP A 1 185 ? -10.001 5.852 5.636 1.00 89.81 185 ASP A N 1
ATOM 1408 C CA . ASP A 1 185 ? -10.233 6.845 4.587 1.00 89.81 185 ASP A CA 1
ATOM 1409 C C . ASP A 1 185 ? -8.918 7.258 3.908 1.00 89.81 185 ASP A C 1
ATOM 1411 O O . ASP A 1 185 ? -8.872 7.407 2.683 1.00 89.81 185 ASP A O 1
ATOM 1415 N N . ALA A 1 186 ? -7.823 7.343 4.672 1.00 89.06 186 ALA A N 1
ATOM 1416 C CA . ALA A 1 186 ? -6.484 7.541 4.124 1.00 89.06 186 ALA A CA 1
ATOM 1417 C C . ALA A 1 186 ? -6.060 6.381 3.202 1.00 89.06 186 ALA A C 1
ATOM 1419 O O . ALA A 1 186 ? -5.607 6.631 2.085 1.00 89.06 186 ALA A O 1
ATOM 1420 N N . ALA A 1 187 ? -6.262 5.127 3.623 1.00 87.25 187 ALA A N 1
ATOM 1421 C CA . ALA A 1 187 ? -5.939 3.945 2.821 1.00 87.25 187 ALA A CA 1
ATOM 1422 C C . ALA A 1 187 ? -6.762 3.870 1.522 1.00 87.25 187 ALA A C 1
ATOM 1424 O O . ALA A 1 187 ? -6.215 3.626 0.446 1.00 87.25 187 ALA A O 1
ATOM 1425 N N . LEU A 1 188 ? -8.070 4.140 1.592 1.00 87.25 188 LEU A N 1
ATOM 1426 C CA . LEU A 1 188 ? -8.940 4.160 0.412 1.00 87.25 188 LEU A CA 1
ATOM 1427 C C . LEU A 1 188 ? -8.571 5.289 -0.553 1.00 87.25 188 LEU A C 1
ATOM 1429 O O . LEU A 1 188 ? -8.581 5.084 -1.763 1.00 87.25 188 LEU A O 1
ATOM 1433 N N . THR A 1 189 ? -8.201 6.459 -0.030 1.00 89.06 189 THR A N 1
ATOM 1434 C CA . THR A 1 189 ? -7.725 7.576 -0.855 1.00 89.06 189 THR A CA 1
ATOM 1435 C C . THR A 1 189 ? -6.419 7.218 -1.557 1.00 89.06 189 THR A C 1
ATOM 1437 O O . THR A 1 189 ? -6.286 7.473 -2.747 1.00 89.06 189 THR A O 1
ATOM 1440 N N . ALA A 1 190 ? -5.472 6.594 -0.852 1.00 84.56 190 ALA A N 1
ATOM 1441 C CA . ALA A 1 190 ? -4.196 6.178 -1.430 1.00 84.56 190 ALA A CA 1
ATOM 1442 C C . ALA A 1 190 ? -4.353 5.096 -2.512 1.00 84.56 190 ALA A C 1
ATOM 1444 O O . ALA A 1 190 ? -3.565 5.061 -3.445 1.00 84.56 190 ALA A O 1
ATOM 1445 N N . THR A 1 191 ? -5.388 4.255 -2.420 1.00 78.31 191 THR A N 1
ATOM 1446 C CA . THR A 1 191 ? -5.644 3.175 -3.392 1.00 78.31 191 THR A CA 1
ATOM 1447 C C . THR A 1 191 ? -6.421 3.641 -4.636 1.00 78.31 191 THR A C 1
ATOM 1449 O O . THR A 1 191 ? -6.488 2.918 -5.627 1.00 78.31 191 THR A O 1
ATOM 1452 N N . HIS A 1 192 ? -7.061 4.815 -4.586 1.00 73.69 192 HIS A N 1
ATOM 1453 C CA . HIS A 1 192 ? -7.869 5.373 -5.684 1.00 73.69 192 HIS A CA 1
ATOM 1454 C C . HIS A 1 192 ? -7.211 6.555 -6.414 1.00 73.69 192 HIS A C 1
ATOM 1456 O O . HIS A 1 192 ? -7.851 7.133 -7.296 1.00 73.69 192 HIS A O 1
ATOM 1462 N N . LYS A 1 193 ? -5.995 6.946 -6.022 1.00 58.84 193 LYS A N 1
ATOM 1463 C CA . LYS A 1 193 ? -5.165 7.849 -6.825 1.00 58.84 193 LYS A CA 1
ATOM 1464 C C . LYS A 1 193 ? -4.685 7.127 -8.078 1.00 58.84 193 LYS A C 1
ATOM 1466 O O . LYS A 1 193 ? -4.691 7.795 -9.132 1.00 58.84 193 LYS A O 1
#

pLDDT: mean 80.73, std 13.44, range [37.59, 95.56]

Foldseek 3Di:
DVVVVVVLCVVLVLDPPPPPPLLVVLLVVLVVVLVVLVVVVVVLVVVLVVVLCPPVVLVVVLVVLLVVLVVDDPVCVVVSVVSNVVCCCCSVVVNVVSNVCSCVVPVVVSVVVNVLSVQLNVLSVQLVVLVVQLNVLSVVLSVLVVVCVVQVVVVHHDDPVSVVVNVVSSVSNVVSVVSSVVSSVVSSVSSVD

Nearest PDB structures (foldseek):
  4fzs-assembly1_B  TM=6.363E-01  e=1.625E-01  Homo sapiens
  8a1g-assembly2_B  TM=6.794E-01  e=3.589E-01  Homo sapiens
  4fzs-assembly1_A  TM=6.966E-01  e=9.660E-01  Homo sapiens
  8abq-assembly1_A  TM=6.295E-01  e=8.749E-01  Homo sapiens

Organism: Cafeteria roenbergensis (NCBI:txid33653)

Radius of gyration: 33.99 Å; Cα contacts (8 Å, |Δi|>4): 118; chains: 1; bounding box: 80×26×93 Å

Secondary structure (DSSP, 8-state):
-HHHHHHHHHHTT----STTHHHHHHHHHHHHHHHHHHHHHHHHHHHHHHHH---HHHHHHHHHHHHHHHHS-HHHHHHHHHHHHHHHHHHHHHHHHHHHHHIIIIIHHHHHHHHHHHHHHHHHHHHHHHHHHHHHHHHHHHHHHHHHHHHHHTTPPPPHHHHHHHHHHHHHHHHHHHHHHHHHHHHHHHH--

Sequence (193 aa):
MARAFRRIQETIGARPSVGDRVLSKAIDRTKALQQEVAALRRKIMAYGEAMTGSSPSVFALVEAMTRAGTTAAAESRVFYTTFASVHEQTDHHCQQRFDNAFKTAVVAFLDEWEAELEAADAAAIAAERQCAEVEHYSAKVLSLHEAARAQTSKGRAVSSANAARLQRNEAKLEESKSTFGAARDAALTATHK

InterPro domains:
  IPR027267 AH/BAR domain superfamily [G3DSA:1.20.1270.60] (6-192)

Solvent-accessible surface area (backbone atoms only — not comparable to full-atom values): 10150 Å² total; per-residue (Å²): 112,72,68,62,54,51,48,51,30,64,74,68,54,52,52,76,77,61,73,61,62,65,58,52,52,48,49,55,48,51,55,50,47,52,54,51,49,56,52,47,51,54,55,51,52,54,49,53,51,58,70,66,48,67,53,70,66,56,58,51,47,47,51,51,44,44,58,49,27,77,75,44,57,78,83,53,26,56,56,28,52,50,51,42,50,53,47,52,51,49,55,53,50,54,44,54,51,46,53,50,48,46,44,63,72,47,48,48,53,50,53,53,52,50,51,50,51,51,53,20,50,53,32,38,55,52,19,52,55,29,44,53,51,29,53,52,30,26,52,50,40,50,54,45,51,51,53,42,50,58,34,45,76,69,76,36,79,69,51,69,69,55,53,56,51,40,56,54,35,49,54,50,28,54,53,30,47,52,54,21,51,56,31,41,54,51,18,54,51,48,69,71,111